Protein AF-A0A969DN72-F1 (afdb_monomer)

Secondary structure (DSSP, 8-state):
-EEE-TTSSS-----SS-TTGGGS---EE---SSTT--EEE---BS---TB-TTS---B----------PPPGGG-TTSTTTT--S-EEE-SSEEEEEEESSTTHHHHSGGGHHHHGGGS--HHHHHHHHHHHHHHHHHHHH---HHHHHHHHHHHEEEEEEESSSSS-EEEEEEEGGGSPP-

Sequence (183 aa):
MIIISDTSPISNLLVIGQLPLLRKLYDKVVIPEVEGALLSLGDPHAAQGDSELAGTAIETSLTGKIQVTLHKPDELPATILEDLYYPLLETDDEYVVHGFSYANYLEELGETAQQDIYSQSSIDLAMRDAFRKMRHFLMTTQGLSEDEAISLMSVAVDFGVTQIVDGNWGVHGVIKKDVLPSA

Nearest PDB structures (foldseek):
  3b9t-assembly2_D  TM=9.960E-01  e=3.132E-20  Methylobacillus flagellatus KT
  2ii1-assembly2_B  TM=8.367E-01  e=2.303E-05  Halalkalibacterium halodurans
  5ubu-assembly1_A  TM=7.945E-01  e=4.315E-05  Yersinia enterocolitica subsp. palearctica Y11
  2f4l-assembly2_C  TM=8.278E-01  e=9.764E-05  Thermotoga maritima MSB8
  3tkk-assembly2_D  TM=7.846E-01  e=6.035E-04  Caldanaerobacter subterraneus subsp. tengcongensis

pLDDT: mean 79.78, std 21.47, range [23.86, 98.75]

Radius of gyration: 16.36 Å; Cα contacts (8 Å, |Δi|>4): 309; chains: 1; bounding box: 41×35×44 Å

Solvent-accessible surface area (backbone atoms only — not comparable to full-atom values): 10917 Å² total; per-residue (Å²): 109,40,57,41,45,85,41,43,75,51,41,89,88,90,80,83,93,55,81,83,63,63,80,79,65,74,70,76,56,76,86,60,94,50,89,88,39,44,80,48,82,57,86,41,61,79,48,66,58,78,23,32,85,85,65,59,61,44,76,44,95,76,86,85,89,84,84,89,82,88,82,53,82,92,68,22,71,97,31,93,54,39,90,65,85,59,35,46,43,49,58,98,55,35,41,36,36,65,8,20,32,43,75,51,42,62,71,77,54,37,99,53,17,90,62,50,34,66,78,61,52,29,68,70,42,2,46,54,35,20,50,54,50,48,41,46,49,34,30,70,53,66,70,36,52,70,70,55,27,53,55,45,45,75,77,60,39,53,74,47,52,49,33,71,64,55,28,32,13,28,17,33,35,40,34,52,56,87,80,47,84,84,128

Structure (mmCIF, N/CA/C/O backbone):
data_AF-A0A969DN72-F1
#
_entry.id   AF-A0A969DN72-F1
#
loop_
_atom_site.group_PDB
_atom_site.id
_atom_site.type_symbol
_atom_site.label_atom_id
_atom_site.label_alt_id
_atom_site.label_comp_id
_atom_site.label_asym_id
_atom_site.label_entity_id
_atom_site.label_seq_id
_atom_site.pdbx_PDB_ins_code
_atom_site.Cartn_x
_atom_site.Cartn_y
_atom_site.Cartn_z
_atom_site.occupancy
_atom_site.B_iso_or_equiv
_atom_site.auth_seq_id
_atom_site.auth_comp_id
_atom_site.auth_asym_id
_atom_site.auth_atom_id
_atom_site.pdbx_PDB_model_num
ATOM 1 N N . MET A 1 1 ? 0.723 12.548 -11.212 1.00 23.86 1 MET A N 1
ATOM 2 C CA . MET A 1 1 ? 0.318 11.423 -12.077 1.00 23.86 1 MET A CA 1
ATOM 3 C C . MET A 1 1 ? 0.429 10.200 -11.211 1.00 23.86 1 MET A C 1
ATOM 5 O O . MET A 1 1 ? 1.536 9.846 -10.837 1.00 23.86 1 MET A O 1
ATOM 9 N N . ILE A 1 2 ? -0.703 9.648 -10.808 1.00 29.50 2 ILE A N 1
ATOM 10 C CA . ILE A 1 2 ? -0.739 8.453 -9.977 1.00 29.50 2 ILE A CA 1
ATOM 11 C C . ILE A 1 2 ? -0.869 7.286 -10.941 1.00 29.50 2 ILE A C 1
ATOM 13 O O . ILE A 1 2 ? -1.926 7.119 -11.543 1.00 29.50 2 ILE A O 1
ATOM 17 N N . ILE A 1 3 ? 0.231 6.570 -11.165 1.00 27.95 3 ILE A N 1
ATOM 18 C CA . ILE A 1 3 ? 0.244 5.333 -11.943 1.00 27.95 3 ILE A CA 1
ATOM 19 C C . ILE A 1 3 ? -0.004 4.209 -10.953 1.00 27.95 3 ILE A C 1
ATOM 21 O O . ILE A 1 3 ? 0.741 4.062 -9.991 1.00 27.95 3 ILE A O 1
ATOM 25 N N . ILE A 1 4 ? -1.061 3.445 -11.191 1.00 38.59 4 ILE A N 1
ATOM 26 C CA . ILE A 1 4 ? -1.286 2.19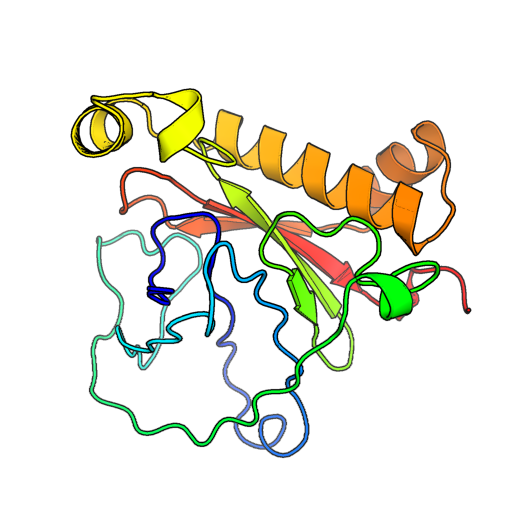7 -10.484 1.00 38.59 4 ILE A CA 1
ATOM 27 C C . ILE A 1 4 ? -0.447 1.109 -11.175 1.00 38.59 4 ILE A C 1
ATOM 29 O O . ILE A 1 4 ? -0.880 0.580 -12.195 1.00 38.59 4 ILE A O 1
ATOM 33 N N . SER A 1 5 ? 0.767 0.875 -10.670 1.00 37.28 5 SER A N 1
ATOM 34 C CA . SER A 1 5 ? 1.688 -0.219 -11.020 1.00 37.28 5 SER A CA 1
ATOM 35 C C . SER A 1 5 ? 2.375 -0.677 -9.729 1.00 37.28 5 SER A C 1
ATOM 37 O O . SER A 1 5 ? 2.698 0.137 -8.865 1.00 37.28 5 SER A O 1
ATOM 39 N N . ASP A 1 6 ? 2.527 -1.988 -9.611 1.00 44.00 6 ASP A N 1
ATOM 40 C CA . ASP A 1 6 ? 3.376 -2.794 -8.712 1.00 44.00 6 ASP A CA 1
ATOM 41 C C . ASP A 1 6 ? 4.674 -2.174 -8.097 1.00 44.00 6 ASP A C 1
ATOM 43 O O . ASP A 1 6 ? 5.150 -2.647 -7.058 1.00 44.00 6 ASP A O 1
ATOM 47 N N . THR A 1 7 ? 5.205 -1.063 -8.623 1.00 45.00 7 THR A N 1
ATOM 48 C CA . THR A 1 7 ? 6.590 -0.597 -8.40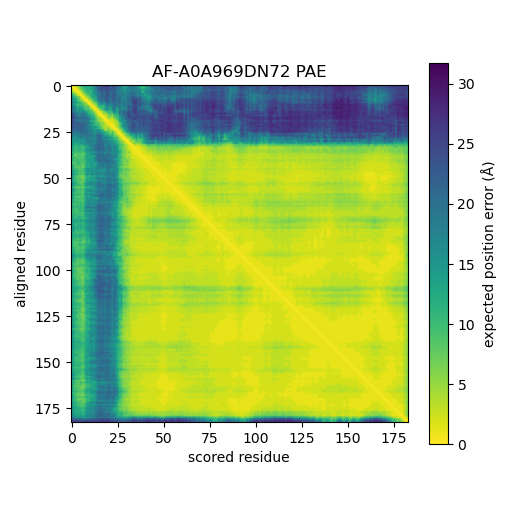8 1.00 45.00 7 THR A CA 1
ATOM 49 C C . THR A 1 7 ? 6.851 0.522 -7.370 1.00 45.00 7 THR A C 1
ATOM 51 O O . THR A 1 7 ? 8.017 0.899 -7.203 1.00 45.00 7 THR A O 1
ATOM 54 N N . SER A 1 8 ? 5.876 1.125 -6.657 1.00 32.44 8 SER A N 1
ATOM 55 C CA . SER A 1 8 ? 6.195 2.153 -5.624 1.00 32.44 8 SER A CA 1
ATOM 56 C C . SER A 1 8 ? 5.050 2.647 -4.725 1.00 32.44 8 SER A C 1
ATOM 58 O O . SER A 1 8 ? 3.882 2.440 -5.047 1.00 32.44 8 SER A O 1
ATOM 60 N N . PRO A 1 9 ? 5.347 3.336 -3.595 1.00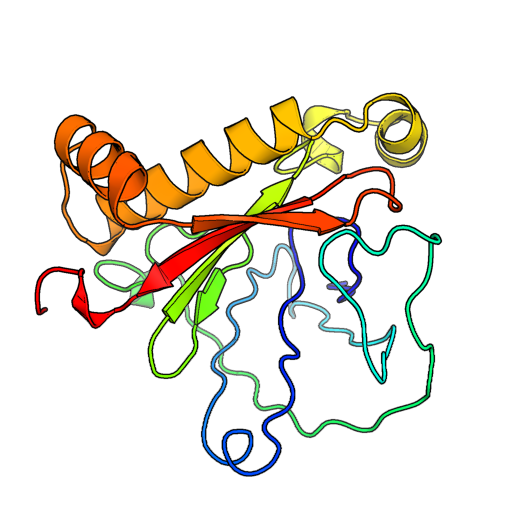 36.59 9 PRO A N 1
ATOM 61 C CA . PRO A 1 9 ? 4.325 3.827 -2.686 1.00 36.59 9 PRO A CA 1
ATOM 62 C C . PRO A 1 9 ? 3.466 4.834 -3.434 1.00 36.59 9 PRO A C 1
ATOM 64 O O . PRO A 1 9 ? 3.953 5.770 -4.056 1.00 36.59 9 PRO A O 1
ATOM 67 N N . ILE A 1 10 ? 2.170 4.577 -3.361 1.00 37.41 10 ILE A N 1
ATOM 68 C CA . ILE A 1 10 ? 1.152 4.823 -4.380 1.00 37.41 10 ILE A CA 1
ATOM 69 C C . ILE A 1 10 ? 1.126 3.701 -5.424 1.00 37.41 10 ILE A C 1
ATOM 71 O O . ILE A 1 10 ? 1.349 3.945 -6.602 1.00 37.41 10 ILE A O 1
ATOM 75 N N . SER A 1 11 ? 0.774 2.475 -5.005 1.00 32.34 11 SER A N 1
ATOM 76 C CA . SER A 1 11 ? -0.426 1.743 -5.454 1.00 32.34 11 SER A CA 1
ATOM 77 C C . SER A 1 11 ? -0.376 0.214 -5.226 1.00 32.34 11 SER A C 1
ATOM 79 O O . SER A 1 11 ? 0.688 -0.373 -5.102 1.00 32.34 11 SER A O 1
ATOM 81 N N . ASN A 1 12 ? -1.581 -0.384 -5.233 1.00 35.06 12 ASN A N 1
ATOM 82 C CA . ASN A 1 12 ? -1.970 -1.762 -5.608 1.00 35.06 12 ASN A CA 1
ATOM 83 C C . ASN A 1 12 ? -2.256 -2.891 -4.581 1.00 35.06 12 ASN A C 1
ATOM 85 O O . ASN A 1 12 ? -1.365 -3.431 -3.950 1.00 35.06 12 ASN A O 1
ATOM 89 N N . LEU A 1 13 ? -3.532 -3.333 -4.607 1.00 29.16 13 LEU A N 1
ATOM 90 C CA . LEU A 1 13 ? -4.141 -4.643 -4.264 1.00 29.16 13 LEU A CA 1
ATOM 91 C C . LEU A 1 13 ? -5.411 -4.786 -5.162 1.00 29.16 13 LEU A C 1
ATOM 93 O O . LEU A 1 13 ? -6.018 -3.755 -5.486 1.00 29.16 13 LEU A O 1
ATOM 97 N N . LEU A 1 14 ? -5.897 -5.939 -5.664 1.00 28.33 14 LEU A N 1
ATOM 98 C CA . LEU A 1 14 ? -6.228 -7.236 -5.035 1.00 28.33 14 LEU A CA 1
ATOM 99 C C . LEU A 1 14 ? -6.685 -8.249 -6.133 1.00 28.33 14 LEU A C 1
ATOM 101 O O . LEU A 1 14 ? -7.521 -7.852 -6.948 1.00 28.33 14 LEU A O 1
ATOM 105 N N . VAL A 1 15 ? -6.296 -9.542 -6.096 1.00 34.72 15 VAL A N 1
ATOM 106 C CA . VAL A 1 15 ? -7.102 -10.682 -6.630 1.00 34.72 15 VAL A CA 1
ATOM 107 C C . VAL A 1 15 ? -6.879 -11.975 -5.820 1.00 34.72 15 VAL A C 1
ATOM 109 O O . VAL A 1 15 ? -5.817 -12.579 -5.893 1.00 34.72 15 VAL A O 1
ATOM 112 N N . ILE A 1 16 ? -7.946 -12.489 -5.186 1.00 29.27 16 ILE A N 1
ATOM 113 C CA . ILE A 1 16 ? -8.128 -13.924 -4.879 1.00 29.27 16 ILE A CA 1
ATOM 114 C C . ILE A 1 16 ? -9.551 -14.352 -5.303 1.00 29.27 16 ILE A C 1
ATOM 116 O O . ILE A 1 16 ? -10.477 -14.448 -4.506 1.00 29.27 16 ILE A O 1
ATOM 120 N N . GLY A 1 17 ? -9.769 -14.562 -6.603 1.00 35.62 17 GLY A N 1
ATOM 121 C CA . GLY A 1 17 ? -10.744 -15.538 -7.123 1.00 35.62 17 GLY A CA 1
ATOM 122 C C . GLY A 1 17 ? -12.236 -15.507 -6.719 1.00 35.62 17 GLY A C 1
ATOM 123 O O . GLY A 1 17 ? -12.865 -16.560 -6.815 1.00 35.62 17 GLY A O 1
ATOM 124 N N . GLN A 1 18 ? -12.859 -14.384 -6.325 1.00 34.22 18 GLN A N 1
ATOM 125 C CA . GLN A 1 18 ? -14.298 -14.355 -5.965 1.00 34.22 18 GLN A CA 1
ATOM 126 C C . GLN A 1 18 ? -15.116 -13.236 -6.648 1.00 34.22 18 GLN A C 1
ATOM 128 O O . GLN A 1 18 ? -15.428 -12.199 -6.066 1.00 34.22 18 GLN A O 1
ATOM 133 N N . LEU A 1 19 ? -15.556 -13.476 -7.891 1.00 37.97 19 LEU A N 1
ATOM 134 C CA . LEU A 1 19 ? -16.371 -12.531 -8.678 1.00 37.97 19 LEU A CA 1
ATOM 135 C C . LEU A 1 19 ? -17.764 -12.139 -8.107 1.00 37.97 19 LEU A C 1
ATOM 137 O O . LEU A 1 19 ? -18.259 -11.081 -8.498 1.00 37.97 19 LEU A O 1
ATOM 141 N N . PRO A 1 20 ? -18.434 -12.895 -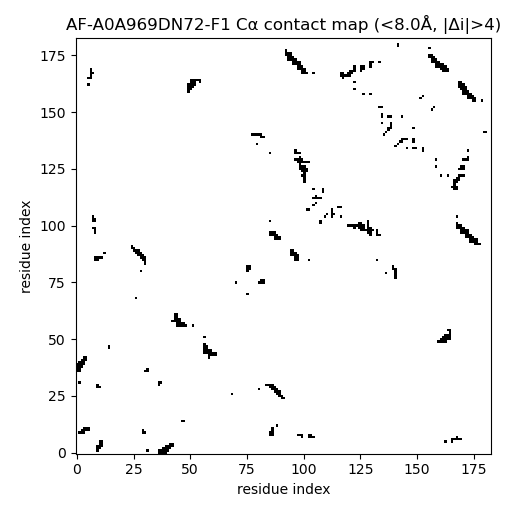7.214 1.00 32.34 20 PRO A N 1
ATOM 142 C CA . PRO A 1 20 ? -19.686 -12.426 -6.600 1.00 32.34 20 PRO A CA 1
ATOM 143 C C . PRO A 1 20 ? -19.507 -11.380 -5.483 1.00 32.34 20 PRO A C 1
ATOM 145 O O . PRO A 1 20 ? -20.443 -10.624 -5.224 1.00 32.34 20 PRO A O 1
ATOM 148 N N . LEU A 1 21 ? -18.324 -11.301 -4.857 1.00 35.16 21 LEU A N 1
ATOM 149 C CA . LEU A 1 21 ? -18.018 -10.380 -3.747 1.00 35.16 21 LEU A CA 1
ATOM 150 C C . LEU A 1 21 ? -17.642 -8.967 -4.242 1.00 35.16 21 LEU A C 1
ATOM 152 O O . LEU A 1 21 ? -17.899 -7.965 -3.583 1.00 35.16 21 LEU A O 1
ATOM 156 N N . LEU A 1 22 ? -17.140 -8.875 -5.477 1.00 37.22 22 LEU A N 1
ATOM 157 C CA . LEU A 1 22 ? -16.644 -7.643 -6.103 1.00 37.22 22 LEU A CA 1
ATOM 158 C C . LEU A 1 22 ? -17.727 -6.594 -6.430 1.00 37.22 22 LEU A C 1
ATOM 160 O O . LEU A 1 22 ? -17.428 -5.495 -6.888 1.00 37.22 22 LEU A O 1
ATOM 164 N N . ARG A 1 23 ? -19.009 -6.933 -6.255 1.00 32.28 23 ARG A N 1
ATOM 165 C CA . ARG A 1 23 ? -20.141 -6.046 -6.577 1.00 32.28 23 ARG A CA 1
ATOM 166 C C . ARG A 1 23 ? -20.556 -5.117 -5.434 1.00 32.28 23 ARG A C 1
ATOM 168 O O . ARG A 1 23 ? -21.527 -4.382 -5.612 1.00 32.28 23 ARG A O 1
ATOM 175 N N . LYS A 1 24 ? -19.861 -5.140 -4.292 1.00 31.75 24 LYS A N 1
ATOM 176 C CA . LYS A 1 24 ? -20.259 -4.374 -3.101 1.00 31.75 24 LYS A CA 1
ATOM 177 C C . LYS A 1 24 ? -19.165 -3.563 -2.405 1.00 31.75 24 LYS A C 1
ATOM 179 O O . LYS A 1 24 ? -19.498 -2.846 -1.473 1.00 31.75 24 LYS A O 1
ATOM 184 N N . LEU A 1 25 ? -17.919 -3.631 -2.854 1.00 36.47 25 LEU A N 1
ATOM 185 C CA . LEU A 1 25 ? -16.769 -3.160 -2.085 1.00 36.47 25 LEU A CA 1
ATOM 186 C C . LEU A 1 25 ? -15.777 -2.462 -2.988 1.00 36.47 25 LEU A C 1
ATOM 188 O O . LEU A 1 25 ? -15.489 -3.032 -4.029 1.00 36.47 25 LEU A O 1
ATOM 192 N N . TYR A 1 26 ? -15.311 -1.272 -2.610 1.00 39.41 26 TYR A N 1
ATOM 193 C CA . TYR A 1 26 ? -13.909 -0.823 -2.617 1.00 39.41 26 TYR A CA 1
ATOM 194 C C . TYR A 1 26 ? -13.892 0.696 -2.414 1.00 39.41 26 TYR A C 1
ATOM 196 O O . TYR A 1 26 ? -14.211 1.438 -3.342 1.00 39.41 26 TYR A O 1
ATOM 204 N N . ASP A 1 27 ? -13.437 1.143 -1.247 1.00 38.75 27 ASP A N 1
ATOM 205 C CA . ASP A 1 27 ? -12.945 2.504 -1.046 1.00 38.75 27 ASP A CA 1
ATOM 206 C C . ASP A 1 27 ? -11.410 2.412 -1.008 1.00 38.75 27 ASP A C 1
ATOM 208 O O . ASP A 1 27 ? -10.811 1.958 -0.038 1.00 38.75 27 ASP A O 1
ATOM 212 N N . LYS A 1 28 ? -10.746 2.727 -2.129 1.00 50.44 28 LYS A N 1
ATOM 213 C CA . LYS A 1 28 ? -9.275 2.790 -2.193 1.00 50.44 28 LYS A CA 1
ATOM 214 C C . LYS A 1 28 ? -8.834 4.202 -1.842 1.00 50.44 28 LYS A C 1
ATOM 216 O O . LYS A 1 28 ? -9.272 5.144 -2.504 1.00 50.44 28 LYS A O 1
ATOM 221 N N . VAL A 1 29 ? -7.928 4.349 -0.875 1.00 44.84 29 VAL A N 1
ATOM 222 C CA . VAL A 1 29 ? -7.390 5.665 -0.512 1.00 44.84 29 VAL A CA 1
ATOM 223 C C . VAL A 1 29 ? -6.034 5.893 -1.159 1.00 44.84 29 VAL A C 1
ATOM 225 O O . VAL A 1 29 ? -5.105 5.097 -1.045 1.00 44.84 29 VAL A O 1
ATOM 228 N N . VAL A 1 30 ? -5.951 7.006 -1.880 1.00 53.00 30 VAL A N 1
ATOM 229 C CA . VAL A 1 30 ? -4.772 7.475 -2.598 1.00 53.00 30 VAL A CA 1
ATOM 230 C C . VAL A 1 30 ? -4.524 8.911 -2.162 1.00 53.00 30 VAL A C 1
ATOM 232 O O . VAL A 1 30 ? -5.442 9.728 -2.219 1.00 53.00 30 VAL A O 1
ATOM 235 N N . ILE A 1 31 ? -3.293 9.225 -1.759 1.00 50.38 31 ILE A N 1
ATOM 236 C CA . ILE A 1 31 ? -2.919 10.576 -1.336 1.00 50.38 31 ILE A CA 1
ATOM 237 C C . ILE A 1 31 ? -2.408 11.345 -2.558 1.00 50.38 31 ILE A C 1
ATOM 239 O O . ILE A 1 31 ? -1.435 10.922 -3.186 1.00 50.38 31 ILE A O 1
ATOM 243 N N . PRO A 1 32 ? -3.067 12.443 -2.955 1.00 55.97 32 PRO A N 1
ATOM 244 C CA . PRO A 1 32 ? -2.596 13.261 -4.057 1.00 55.97 32 PRO A CA 1
ATOM 245 C C . PRO A 1 32 ? -1.484 14.211 -3.596 1.00 55.97 32 PRO A C 1
ATOM 247 O O . PRO A 1 32 ? -1.736 15.147 -2.849 1.00 55.97 32 PRO A O 1
ATOM 250 N N . GLU A 1 33 ? -0.275 14.035 -4.127 1.00 62.41 33 GLU A N 1
ATOM 251 C CA . GLU A 1 33 ? 0.853 14.965 -3.906 1.00 62.41 33 GLU A CA 1
ATOM 252 C C . GLU A 1 33 ? 0.758 16.248 -4.759 1.00 62.41 33 GLU A C 1
ATOM 254 O O . GLU A 1 33 ? 1.523 17.196 -4.592 1.00 62.41 33 GLU A O 1
ATOM 259 N N . VAL A 1 34 ? -0.165 16.285 -5.729 1.00 61.09 34 VAL A N 1
ATOM 260 C CA . VAL A 1 34 ? -0.321 17.388 -6.690 1.00 61.09 34 VAL A CA 1
ATOM 261 C C . VAL A 1 34 ? -1.786 17.745 -6.921 1.00 61.09 34 VAL A C 1
ATOM 263 O O . VAL A 1 34 ? -2.685 16.910 -6.782 1.00 61.09 34 VAL A O 1
ATOM 266 N N . GLU A 1 35 ? -2.028 18.991 -7.336 1.00 71.31 35 GLU A N 1
ATOM 267 C CA . GLU A 1 35 ? -3.364 19.485 -7.672 1.00 71.31 35 GLU A CA 1
ATOM 268 C C . GLU A 1 35 ? -4.058 18.589 -8.713 1.00 71.31 35 GLU A C 1
ATOM 270 O O . GLU A 1 35 ? -3.472 18.169 -9.713 1.00 71.31 35 GLU A O 1
ATOM 275 N N . GLY A 1 36 ? -5.329 18.273 -8.452 1.00 70.38 36 GLY A N 1
ATOM 276 C CA . GLY A 1 36 ? -6.148 17.429 -9.320 1.00 70.38 36 GLY A CA 1
ATOM 277 C C . GLY A 1 36 ? -5.833 15.932 -9.256 1.00 70.38 36 GLY A C 1
ATOM 278 O O . GLY A 1 36 ? -6.472 15.178 -9.989 1.00 70.38 36 GLY A O 1
ATOM 279 N N . ALA A 1 37 ? -4.890 15.499 -8.403 1.00 69.12 37 ALA A N 1
ATOM 280 C CA . ALA A 1 37 ? -4.411 14.120 -8.208 1.00 69.12 37 ALA A CA 1
ATOM 281 C C . ALA A 1 37 ? -3.743 13.471 -9.441 1.00 69.12 37 ALA A C 1
ATOM 283 O O . ALA A 1 37 ? -2.713 12.806 -9.327 1.00 69.12 37 ALA A O 1
ATOM 284 N N . LEU A 1 38 ? -4.282 13.697 -10.642 1.00 73.19 38 LEU A N 1
ATOM 285 C CA . LEU A 1 38 ? -3.844 13.112 -11.908 1.00 73.19 38 LEU A CA 1
ATOM 286 C C . LEU A 1 38 ? -3.882 11.573 -11.863 1.00 73.19 38 LEU A C 1
ATOM 288 O O . LEU A 1 38 ? -2.895 10.913 -12.200 1.00 73.19 38 LEU A O 1
ATOM 292 N N . LEU A 1 39 ? -5.015 11.015 -11.415 1.00 72.94 39 LEU A N 1
ATOM 293 C CA . LEU A 1 39 ? -5.258 9.571 -11.328 1.00 72.94 39 LEU A CA 1
ATOM 294 C C . LEU A 1 39 ? -5.175 8.905 -12.708 1.00 72.94 39 LEU A C 1
ATOM 296 O O . LEU A 1 39 ? -5.833 9.336 -13.653 1.00 72.94 39 LEU A O 1
ATOM 300 N N . SER A 1 40 ? -4.386 7.838 -12.807 1.00 71.31 40 SER A N 1
ATOM 301 C CA . SER A 1 40 ? -4.262 6.966 -13.978 1.00 71.31 40 SER A CA 1
ATOM 302 C C . SER A 1 40 ? -4.305 5.500 -13.537 1.00 71.31 40 SER A C 1
ATOM 304 O O . SER A 1 40 ? -3.867 5.160 -12.441 1.00 71.31 40 SER A O 1
ATOM 306 N N . LEU A 1 41 ? -4.852 4.620 -14.378 1.00 72.81 41 LEU A N 1
ATOM 307 C CA . LEU A 1 41 ? -4.918 3.179 -14.120 1.00 72.81 41 LEU A CA 1
ATOM 308 C C . LEU A 1 41 ? -4.456 2.421 -15.369 1.00 72.81 41 LEU A C 1
ATOM 310 O O . LEU A 1 41 ? -4.818 2.803 -16.483 1.00 72.81 41 LEU A O 1
ATOM 314 N N . GLY A 1 42 ? -3.674 1.363 -15.176 1.00 77.00 42 GLY A N 1
ATOM 315 C CA . GLY A 1 42 ? -3.075 0.549 -16.231 1.00 77.00 42 GLY A CA 1
ATOM 316 C C . GLY A 1 42 ? -2.644 -0.808 -15.684 1.00 77.00 42 GLY A C 1
ATOM 317 O O . GLY A 1 42 ? -3.161 -1.220 -14.651 1.00 77.00 42 GLY A O 1
ATOM 318 N N . ASP A 1 43 ? -1.756 -1.482 -16.413 1.00 81.44 43 ASP A N 1
ATOM 319 C CA . ASP A 1 43 ? -1.171 -2.779 -16.036 1.00 81.44 43 ASP A CA 1
ATOM 320 C C . ASP A 1 43 ? -2.177 -3.853 -15.544 1.00 81.44 43 ASP A C 1
ATOM 322 O O . ASP A 1 43 ? -2.158 -4.304 -14.400 1.00 81.44 43 ASP A O 1
ATOM 326 N N . PRO A 1 44 ? -3.186 -4.186 -16.369 1.00 78.56 44 PRO A N 1
ATOM 327 C CA . PRO A 1 44 ? -4.221 -5.134 -15.983 1.00 78.56 44 PRO A CA 1
ATOM 328 C C . PRO A 1 44 ? -3.762 -6.603 -16.044 1.00 78.56 44 PRO A C 1
ATOM 330 O O . PRO A 1 44 ? -3.326 -7.099 -17.085 1.00 78.56 44 PRO A O 1
ATOM 333 N N . HIS A 1 45 ? -4.011 -7.342 -14.960 1.00 77.56 45 HIS A N 1
ATOM 334 C CA . HIS A 1 45 ? -3.666 -8.764 -14.835 1.00 77.56 45 HIS A CA 1
ATOM 335 C C . HIS A 1 45 ? -4.903 -9.653 -14.665 1.00 77.56 45 HIS A C 1
ATOM 337 O O . HIS A 1 45 ? -5.828 -9.331 -13.917 1.00 77.56 45 HIS A O 1
ATOM 343 N N . ALA A 1 46 ? -4.927 -10.813 -15.327 1.00 78.69 46 ALA A N 1
ATOM 344 C CA . ALA A 1 46 ? -5.968 -11.826 -15.118 1.00 78.69 46 ALA A CA 1
ATOM 345 C C . ALA A 1 46 ? -5.755 -12.612 -13.817 1.00 78.69 46 ALA A C 1
ATOM 347 O O . ALA A 1 46 ? -6.718 -13.042 -13.181 1.00 78.69 46 ALA A O 1
ATOM 348 N N . ALA A 1 47 ? -4.488 -12.843 -13.467 1.00 77.94 47 ALA A N 1
ATOM 349 C CA . ALA A 1 47 ? -4.052 -13.498 -12.245 1.00 77.94 47 ALA A CA 1
ATOM 350 C C . ALA A 1 47 ? -2.570 -13.195 -11.993 1.00 77.94 47 ALA A C 1
ATOM 352 O O . ALA A 1 47 ? -1.786 -13.108 -12.939 1.00 77.94 47 ALA A O 1
ATOM 353 N N . GLN A 1 48 ? -2.212 -13.125 -10.715 1.00 85.25 48 GLN A N 1
ATOM 354 C CA . GLN A 1 48 ? -0.857 -12.975 -10.198 1.00 85.25 48 GLN A CA 1
ATOM 355 C C . GLN A 1 48 ? -0.782 -13.710 -8.859 1.00 85.25 48 GLN A C 1
ATOM 357 O O . GLN A 1 48 ? -1.778 -13.787 -8.139 1.00 85.25 48 GLN A O 1
ATOM 362 N N . GLY A 1 49 ? 0.372 -14.297 -8.555 1.00 79.50 49 GLY A N 1
ATOM 363 C CA . GLY A 1 49 ? 0.666 -14.804 -7.218 1.00 79.50 49 GLY A CA 1
ATOM 364 C C . GLY A 1 49 ? 1.520 -13.806 -6.448 1.00 79.50 49 GLY A C 1
ATOM 365 O O . GLY A 1 49 ? 2.256 -13.028 -7.058 1.00 79.50 49 GLY A O 1
ATOM 366 N N . ASP A 1 50 ? 1.464 -13.888 -5.124 1.00 89.62 50 ASP A N 1
ATOM 367 C CA . ASP A 1 50 ? 2.381 -13.175 -4.237 1.00 89.62 50 ASP A CA 1
ATOM 368 C C . ASP A 1 50 ? 3.833 -13.435 -4.664 1.00 89.62 50 ASP A C 1
ATOM 370 O O . ASP A 1 50 ? 4.246 -14.590 -4.791 1.00 89.62 50 ASP A O 1
ATOM 374 N N . SER A 1 51 ? 4.574 -12.344 -4.885 1.00 88.94 51 SER A N 1
ATOM 375 C CA . SER A 1 51 ? 5.946 -12.222 -5.404 1.00 88.94 51 SER A CA 1
ATOM 376 C C . SER A 1 51 ? 6.114 -11.906 -6.889 1.00 88.94 51 SER A C 1
ATOM 378 O O . SER A 1 51 ? 7.195 -11.436 -7.239 1.00 88.94 51 SER A O 1
ATOM 380 N N . GLU A 1 52 ? 5.151 -12.222 -7.758 1.00 90.56 52 GLU A N 1
ATOM 381 C CA . GLU A 1 52 ? 5.307 -12.058 -9.217 1.00 90.56 52 GLU A CA 1
ATOM 382 C C . GLU A 1 52 ? 6.610 -12.670 -9.774 1.00 90.56 52 GLU A C 1
ATOM 384 O O . GLU A 1 52 ? 7.329 -12.100 -10.588 1.00 90.56 52 GLU A O 1
ATOM 389 N N . LEU A 1 53 ? 6.963 -13.863 -9.288 1.00 85.44 53 LEU A N 1
ATOM 390 C CA . LEU A 1 53 ? 8.326 -14.407 -9.365 1.00 85.44 53 LEU A CA 1
ATOM 391 C C . LEU A 1 53 ? 8.984 -14.382 -10.759 1.00 85.44 53 LEU A C 1
ATOM 393 O O . LEU A 1 53 ? 10.204 -14.272 -10.864 1.00 85.44 53 LEU A O 1
ATOM 397 N N . ALA A 1 54 ? 8.195 -14.561 -11.819 1.00 91.69 54 ALA A N 1
ATOM 398 C CA . ALA A 1 54 ? 8.689 -14.648 -13.191 1.00 91.69 54 ALA A CA 1
ATOM 399 C C . ALA A 1 54 ? 8.924 -13.280 -13.861 1.00 91.69 54 ALA A C 1
ATOM 401 O O . ALA A 1 54 ? 9.392 -13.255 -14.999 1.00 91.69 54 ALA A O 1
ATOM 402 N N . GLY A 1 55 ? 8.619 -12.173 -13.176 1.00 87.38 55 GLY A N 1
ATOM 403 C CA . GLY A 1 55 ? 8.770 -10.809 -13.689 1.00 87.38 55 GLY A CA 1
ATOM 404 C C . GLY A 1 55 ? 7.513 -10.198 -14.295 1.00 87.38 55 GLY A C 1
ATOM 405 O O . GLY A 1 55 ? 7.536 -9.012 -14.582 1.00 87.38 55 GLY A O 1
ATOM 406 N N . THR A 1 56 ? 6.469 -10.993 -14.535 1.00 84.75 56 THR A N 1
ATOM 407 C CA . THR A 1 56 ? 5.173 -10.524 -15.043 1.00 84.75 56 THR A CA 1
ATOM 408 C C . THR A 1 56 ? 4.043 -11.398 -14.509 1.00 84.75 56 THR A C 1
ATOM 410 O O . THR A 1 56 ? 4.253 -12.571 -14.154 1.00 84.75 56 THR A O 1
ATOM 413 N N . ALA A 1 57 ? 2.822 -10.888 -14.600 1.00 84.00 57 ALA A N 1
ATOM 414 C CA . ALA A 1 57 ? 1.595 -11.615 -14.339 1.00 84.00 57 ALA A CA 1
ATOM 415 C C . ALA A 1 57 ? 1.067 -12.357 -15.583 1.00 84.00 57 ALA A C 1
ATOM 417 O O . ALA A 1 57 ? 1.742 -12.530 -16.604 1.00 84.00 57 ALA A O 1
ATOM 418 N N . ILE A 1 58 ? -0.199 -12.793 -15.521 1.00 85.25 58 ILE A N 1
ATOM 419 C CA . ILE A 1 58 ? -0.989 -13.056 -16.732 1.00 85.25 58 ILE A CA 1
ATOM 420 C C . ILE A 1 58 ? -1.528 -11.720 -17.263 1.00 85.25 58 ILE A C 1
ATOM 422 O O . ILE A 1 58 ? -2.647 -11.314 -16.938 1.00 85.25 58 ILE A O 1
ATOM 426 N N . GLU A 1 59 ? -0.728 -11.066 -18.100 1.00 88.38 59 GLU A N 1
ATOM 427 C CA . GLU A 1 59 ? -1.024 -9.764 -18.709 1.00 88.38 59 GLU A CA 1
ATOM 428 C C . GLU A 1 59 ? -2.248 -9.798 -19.639 1.00 88.38 59 GLU A C 1
ATOM 430 O O . GLU A 1 59 ? -2.306 -10.596 -20.582 1.00 88.38 59 GLU A O 1
ATOM 435 N N . THR A 1 60 ? -3.239 -8.923 -19.426 1.00 83.19 60 THR A N 1
ATOM 436 C CA . THR A 1 60 ? -4.417 -8.837 -20.312 1.00 83.19 60 THR A CA 1
ATOM 437 C C . THR A 1 60 ? -5.163 -7.517 -20.203 1.00 83.19 60 THR A C 1
ATOM 439 O O . THR A 1 60 ? -5.382 -7.016 -19.118 1.00 83.19 60 THR A O 1
ATOM 442 N N . SER A 1 61 ? -5.729 -7.000 -21.296 1.00 89.56 61 SER A N 1
ATOM 443 C CA . SER A 1 61 ? -6.612 -5.826 -21.218 1.00 89.56 61 SER A CA 1
ATOM 444 C C . SER A 1 61 ? -7.858 -6.074 -20.357 1.00 89.56 61 SER A C 1
ATOM 446 O O . SER A 1 61 ? -8.532 -7.095 -20.505 1.00 89.56 61 SER A O 1
ATOM 448 N N . LEU A 1 62 ? -8.212 -5.092 -19.522 1.00 81.56 62 LEU A N 1
ATOM 449 C CA . LEU A 1 62 ? -9.428 -5.078 -18.707 1.00 81.56 62 LEU A CA 1
ATOM 450 C C . LEU A 1 62 ? -10.123 -3.712 -18.781 1.00 81.56 62 LEU A C 1
ATOM 452 O O . LEU A 1 62 ? -9.531 -2.698 -19.143 1.00 81.56 62 LEU A O 1
ATOM 456 N N . THR A 1 63 ? -11.406 -3.678 -18.429 1.00 87.38 63 THR A N 1
ATOM 457 C CA . THR A 1 63 ? -12.167 -2.436 -18.248 1.00 87.38 63 THR A CA 1
ATOM 458 C C . THR A 1 63 ? -12.847 -2.478 -16.889 1.00 87.38 63 THR A C 1
ATOM 460 O O . THR A 1 63 ? -13.719 -3.312 -16.652 1.00 87.38 63 THR A O 1
ATOM 463 N N . GLY A 1 64 ? -12.434 -1.579 -15.998 1.00 81.06 64 GLY A N 1
ATOM 464 C CA . GLY A 1 64 ? -13.008 -1.419 -14.665 1.00 81.06 64 GLY A CA 1
ATOM 465 C C . GLY A 1 64 ? -13.946 -0.218 -14.590 1.00 81.06 64 GLY A C 1
ATOM 466 O O . GLY A 1 64 ? -13.756 0.782 -15.281 1.00 81.06 64 GLY A O 1
ATOM 467 N N . LYS A 1 65 ? -14.953 -0.301 -13.718 1.00 84.62 65 LYS A N 1
ATOM 468 C CA . LYS A 1 65 ? -15.749 0.855 -13.297 1.00 84.62 65 LYS A CA 1
ATOM 469 C C . LYS A 1 65 ? -15.304 1.245 -11.894 1.00 84.62 65 LYS A C 1
ATOM 471 O O . LYS A 1 65 ? -15.384 0.416 -10.995 1.00 84.62 65 LYS A O 1
ATOM 476 N N . ILE A 1 66 ? -14.876 2.491 -11.724 1.00 80.75 66 ILE A N 1
ATOM 477 C CA . ILE A 1 66 ? -14.381 3.016 -10.449 1.00 80.75 66 ILE A CA 1
ATOM 478 C C . ILE A 1 66 ? -15.229 4.197 -9.982 1.00 80.75 66 ILE A C 1
ATOM 480 O O . ILE A 1 66 ? -15.785 4.937 -10.798 1.00 80.75 66 ILE A O 1
ATOM 484 N N . GLN A 1 67 ? -15.308 4.365 -8.667 1.00 83.06 67 GLN A N 1
ATOM 485 C CA . GLN A 1 67 ? -15.776 5.582 -8.021 1.00 83.06 67 GLN A CA 1
ATOM 486 C C . GLN A 1 67 ? -14.576 6.246 -7.349 1.00 83.06 67 GLN A C 1
ATOM 488 O O . GLN A 1 67 ? -13.707 5.563 -6.818 1.00 83.06 67 GLN A O 1
ATOM 493 N N . VAL A 1 68 ? -14.523 7.574 -7.410 1.00 81.56 68 VAL A N 1
ATOM 494 C CA . VAL A 1 68 ? -13.475 8.364 -6.766 1.00 81.56 68 VAL A CA 1
ATOM 495 C C . VAL A 1 68 ? -14.149 9.286 -5.766 1.00 81.56 68 VAL A C 1
ATOM 497 O O . VAL A 1 68 ? -15.027 10.068 -6.139 1.00 81.56 68 VAL A O 1
ATOM 500 N N . THR A 1 69 ? -13.721 9.184 -4.514 1.00 83.81 69 THR A N 1
ATOM 501 C CA . THR A 1 69 ? -14.168 10.024 -3.404 1.00 83.81 69 THR A CA 1
ATOM 502 C C . THR A 1 69 ? -12.969 10.817 -2.901 1.00 83.81 69 THR A C 1
ATOM 504 O O . THR A 1 69 ? -11.882 10.268 -2.737 1.00 83.81 69 THR A O 1
ATOM 507 N N . LEU A 1 70 ? -13.148 12.122 -2.702 1.00 82.81 70 LEU A N 1
ATOM 508 C CA . LEU A 1 70 ? -12.131 12.983 -2.106 1.00 82.81 70 LEU A CA 1
ATOM 509 C C . LEU A 1 70 ? -12.401 13.094 -0.605 1.00 82.81 70 LEU A C 1
ATOM 511 O O . LEU A 1 70 ? -13.481 13.545 -0.233 1.00 82.81 70 LEU A O 1
ATOM 515 N N . HIS A 1 71 ? -11.408 12.748 0.211 1.00 83.25 71 HIS A N 1
ATOM 516 C CA . HIS A 1 71 ? -11.381 13.021 1.648 1.00 83.25 71 HIS A CA 1
ATOM 517 C C . HIS A 1 71 ? -10.457 14.209 1.896 1.00 83.25 71 HIS A C 1
ATOM 519 O O . HIS A 1 71 ? -9.315 14.212 1.426 1.00 83.25 71 HIS A O 1
ATOM 525 N N . LYS A 1 72 ? -10.950 15.245 2.571 1.00 82.94 72 LYS A N 1
ATOM 526 C CA . LYS A 1 72 ? -10.149 16.447 2.829 1.00 82.94 72 LYS A CA 1
ATOM 527 C C . LYS A 1 72 ? -9.329 16.303 4.112 1.00 82.94 72 LYS A C 1
ATOM 529 O O . LYS A 1 72 ? -9.774 15.604 5.015 1.00 82.94 72 LYS A O 1
ATOM 534 N N . PRO A 1 73 ? -8.176 16.990 4.239 1.00 80.56 73 PRO A N 1
ATOM 535 C CA . PRO A 1 73 ? -7.326 16.893 5.428 1.00 80.56 73 PRO A CA 1
ATOM 536 C C . PRO A 1 73 ? -8.045 17.150 6.760 1.00 80.56 73 PRO A C 1
ATOM 538 O O . PRO A 1 73 ? -7.723 16.519 7.757 1.00 80.56 73 PRO A O 1
ATOM 541 N N . ASP A 1 74 ? -9.031 18.046 6.784 1.00 90.12 74 ASP A N 1
ATOM 542 C CA . ASP A 1 74 ? -9.839 18.363 7.966 1.00 90.12 74 ASP A CA 1
ATOM 543 C C . ASP A 1 74 ? -10.861 17.273 8.338 1.00 90.12 74 ASP A C 1
ATOM 545 O O . ASP A 1 74 ? -11.413 17.305 9.435 1.00 90.12 74 ASP A O 1
ATOM 549 N N . GLU A 1 75 ? -11.084 16.298 7.456 1.00 90.06 75 GLU A N 1
ATOM 550 C CA . GLU A 1 75 ? -11.988 15.157 7.644 1.00 90.06 75 GLU A CA 1
ATOM 551 C C . GLU A 1 75 ? -11.245 13.874 8.060 1.00 90.06 75 GLU A C 1
ATOM 553 O O . GLU A 1 75 ? -11.892 12.885 8.397 1.00 90.06 75 GLU A O 1
ATOM 558 N N . LEU A 1 76 ? -9.906 13.864 8.015 1.00 86.31 76 LEU A N 1
ATOM 559 C CA . LEU A 1 76 ? -9.089 12.678 8.304 1.00 86.31 76 LEU A CA 1
ATOM 560 C C . LEU A 1 76 ? -8.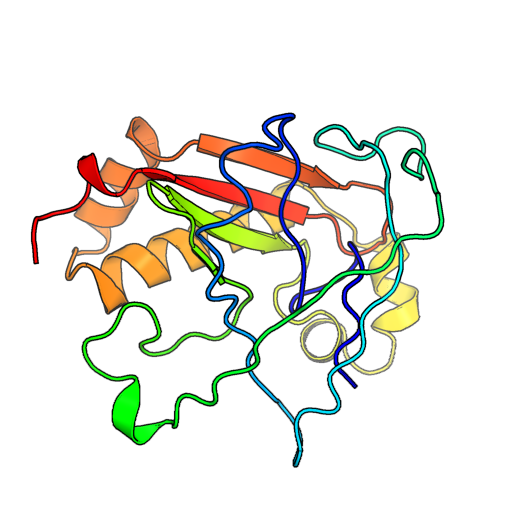888 12.365 9.798 1.00 86.31 76 LEU A C 1
ATOM 562 O O . LEU A 1 76 ? -8.810 11.175 10.113 1.00 86.31 76 LEU A O 1
ATOM 566 N N . PRO A 1 77 ? -8.778 13.345 10.721 1.00 92.75 77 PRO A N 1
ATOM 567 C CA . PRO A 1 77 ? -8.554 13.049 12.135 1.00 92.75 77 PRO A CA 1
ATOM 568 C C . PRO A 1 77 ? -9.639 12.143 12.727 1.00 92.75 77 PRO A C 1
ATOM 570 O O . PRO A 1 77 ? -10.821 12.316 12.429 1.00 92.75 77 PRO A O 1
ATOM 573 N N . ALA A 1 78 ? -9.243 11.213 13.598 1.00 91.50 78 ALA A N 1
ATOM 574 C CA . ALA A 1 78 ? -10.096 10.186 14.195 1.00 91.50 78 ALA A CA 1
ATOM 575 C C . ALA A 1 78 ? -10.778 9.253 13.173 1.00 91.50 78 ALA A C 1
ATOM 577 O O . ALA A 1 78 ? -11.865 8.725 13.425 1.00 91.50 78 ALA A O 1
ATOM 578 N N . THR A 1 79 ? -10.145 9.037 12.018 1.00 92.00 79 THR A N 1
ATOM 579 C CA . THR A 1 79 ? -10.570 8.049 11.019 1.00 92.00 79 THR A CA 1
ATOM 580 C C . THR A 1 79 ? -9.446 7.057 10.730 1.00 92.00 79 THR A C 1
ATOM 582 O O . THR A 1 79 ? -8.294 7.261 11.103 1.00 92.00 79 THR A O 1
ATOM 585 N N . ILE A 1 80 ? -9.753 6.001 9.977 1.00 91.56 80 ILE A N 1
ATOM 586 C CA . ILE A 1 80 ? -8.747 5.056 9.465 1.00 91.56 80 ILE A CA 1
ATOM 587 C C . ILE A 1 80 ? -7.732 5.692 8.495 1.00 91.56 80 ILE A C 1
ATOM 589 O O . ILE A 1 80 ? -6.764 5.042 8.108 1.00 91.56 80 ILE A O 1
ATOM 593 N N . LEU A 1 81 ? -7.953 6.950 8.097 1.00 89.50 81 LEU A N 1
ATOM 594 C CA . LEU A 1 81 ? -7.106 7.724 7.189 1.00 89.50 81 LEU A CA 1
ATOM 595 C C . LEU A 1 81 ? -6.287 8.801 7.910 1.00 89.50 81 LEU A C 1
ATOM 597 O O . LEU A 1 81 ? -5.614 9.591 7.246 1.00 89.50 81 LEU A O 1
ATOM 601 N N . GLU A 1 82 ? -6.357 8.860 9.242 1.00 91.81 82 GLU A N 1
ATOM 602 C CA . GLU A 1 82 ? -5.589 9.812 10.041 1.00 91.81 82 GLU A CA 1
ATOM 603 C C . GLU A 1 82 ? -4.085 9.652 9.785 1.00 91.81 82 GLU A C 1
ATOM 605 O O . GLU A 1 82 ? -3.544 8.544 9.833 1.00 91.81 82 GLU A O 1
ATOM 610 N N . ASP A 1 83 ? -3.432 10.772 9.462 1.00 88.88 83 ASP A N 1
ATOM 611 C CA . ASP A 1 83 ? -2.009 10.868 9.117 1.00 88.88 83 ASP A CA 1
ATOM 612 C C . ASP A 1 83 ? -1.528 9.833 8.081 1.00 88.88 83 ASP A C 1
ATOM 614 O O . ASP A 1 83 ? -0.365 9.429 8.070 1.00 88.88 83 ASP A O 1
ATOM 618 N N . LEU A 1 84 ? -2.408 9.380 7.181 1.00 84.25 84 LEU A N 1
ATOM 619 C CA . LEU A 1 84 ? -2.026 8.430 6.143 1.00 84.25 84 LEU A CA 1
ATOM 620 C C . LEU A 1 84 ? -0.976 9.061 5.209 1.00 84.25 84 LEU A C 1
ATOM 622 O O . LEU A 1 84 ? -1.180 10.157 4.693 1.00 84.25 84 LEU A O 1
ATOM 626 N N . TYR A 1 85 ? 0.121 8.339 4.954 1.00 80.81 85 TYR A N 1
ATOM 627 C CA . TYR A 1 85 ? 1.214 8.735 4.041 1.00 80.81 85 TYR A CA 1
ATOM 628 C C . TYR A 1 85 ? 1.615 7.616 3.059 1.00 80.81 85 TYR A C 1
ATOM 630 O O . TYR A 1 85 ? 2.671 7.656 2.432 1.00 80.81 85 TYR A O 1
ATOM 638 N N . TYR A 1 86 ? 0.800 6.565 2.947 1.00 81.31 86 TYR A N 1
ATOM 639 C CA . TYR A 1 86 ? 1.082 5.381 2.134 1.00 81.31 86 TYR A CA 1
ATOM 640 C C . TYR A 1 86 ? -0.208 4.755 1.584 1.00 81.31 86 TYR A C 1
ATOM 642 O O . TYR A 1 86 ? -1.296 5.082 2.058 1.00 81.31 86 TYR A O 1
ATOM 650 N N . PRO A 1 87 ? -0.126 3.828 0.609 1.00 80.06 87 PRO A N 1
ATOM 651 C CA . PRO A 1 87 ? -1.301 3.114 0.112 1.00 80.06 87 PRO A CA 1
ATOM 652 C C . PRO A 1 87 ? -1.895 2.205 1.179 1.00 80.06 87 PRO A C 1
ATOM 654 O O . PRO A 1 87 ? -1.247 1.251 1.625 1.00 80.06 87 PRO A O 1
ATOM 657 N N . LEU A 1 88 ? -3.149 2.470 1.524 1.00 83.81 88 LEU A N 1
ATOM 658 C CA . LEU A 1 88 ? -3.968 1.607 2.361 1.00 83.81 88 LEU A CA 1
ATOM 659 C C . LEU A 1 88 ? -5.055 0.969 1.498 1.00 83.81 88 LEU A C 1
ATOM 661 O O . LEU A 1 88 ? -5.747 1.655 0.741 1.00 83.81 88 LEU A O 1
ATOM 665 N N . LEU A 1 89 ? -5.200 -0.347 1.616 1.00 83.56 89 LEU A N 1
ATOM 666 C CA . LEU A 1 89 ? -6.357 -1.059 1.092 1.00 83.56 89 LEU A CA 1
ATOM 667 C C . LEU A 1 89 ? -7.289 -1.426 2.246 1.00 83.56 89 LEU A C 1
ATOM 669 O O . LEU A 1 89 ? -6.850 -1.953 3.265 1.00 83.56 89 LEU A O 1
ATOM 673 N N . GLU A 1 90 ? -8.582 -1.241 2.010 1.00 88.19 90 GLU A N 1
ATOM 674 C CA . GLU A 1 90 ? -9.663 -1.786 2.818 1.00 88.19 90 GLU A CA 1
ATOM 675 C C . GLU A 1 90 ? -10.535 -2.762 1.997 1.00 88.19 90 GLU A C 1
ATOM 677 O O . GLU A 1 90 ? -10.857 -2.513 0.829 1.00 88.19 90 GLU A O 1
ATOM 682 N N . THR A 1 91 ? -10.926 -3.881 2.613 1.00 84.00 91 THR A N 1
ATOM 683 C CA . THR A 1 91 ? -11.982 -4.796 2.136 1.00 84.00 91 THR A CA 1
ATOM 684 C C . THR A 1 91 ? -13.160 -4.800 3.116 1.00 84.00 91 THR A C 1
ATOM 686 O O . THR A 1 91 ? -13.185 -3.994 4.043 1.00 84.00 91 THR A O 1
ATOM 689 N N . ASP A 1 92 ? -14.144 -5.692 2.946 1.00 89.00 92 ASP A N 1
ATOM 690 C CA . ASP A 1 92 ? -15.208 -5.877 3.950 1.00 89.00 92 ASP A CA 1
ATOM 691 C C . ASP A 1 92 ? -14.602 -6.228 5.321 1.00 89.00 92 ASP A C 1
ATOM 693 O O . ASP A 1 92 ? -14.993 -5.655 6.339 1.00 89.00 92 ASP A O 1
ATOM 697 N N . ASP A 1 93 ? -13.585 -7.095 5.326 1.00 91.06 93 ASP A N 1
ATOM 698 C CA . ASP A 1 93 ? -13.127 -7.800 6.524 1.00 91.06 93 ASP A CA 1
ATOM 699 C C . ASP A 1 93 ? -11.668 -7.504 6.902 1.00 91.06 93 ASP A C 1
ATOM 701 O O . ASP A 1 93 ? -11.226 -7.908 7.977 1.00 91.06 93 ASP A O 1
ATOM 705 N N . GLU A 1 94 ? -10.902 -6.814 6.053 1.00 91.56 94 GLU A N 1
ATOM 706 C CA . GLU A 1 94 ? -9.449 -6.665 6.213 1.00 91.56 94 GLU A CA 1
ATOM 707 C C . GLU A 1 94 ? -8.960 -5.248 5.898 1.00 91.56 94 GLU A C 1
ATOM 709 O O . GLU A 1 94 ? -9.523 -4.545 5.053 1.00 91.56 94 GLU A O 1
ATOM 714 N N . TYR A 1 95 ? -7.858 -4.869 6.546 1.00 92.75 95 TYR A N 1
ATOM 715 C CA . TYR A 1 95 ? -6.987 -3.779 6.120 1.00 92.75 95 TYR A CA 1
ATOM 716 C C . TYR A 1 95 ? -5.646 -4.340 5.666 1.00 92.75 95 TYR A C 1
ATOM 718 O O . TYR A 1 95 ? -5.126 -5.289 6.261 1.00 92.75 95 TYR A O 1
ATOM 726 N N . VAL A 1 96 ? -5.063 -3.720 4.641 1.00 90.69 96 VAL A N 1
ATOM 727 C CA . VAL A 1 96 ? -3.751 -4.112 4.130 1.00 90.69 96 VAL A CA 1
ATOM 728 C C . VAL A 1 96 ? -2.861 -2.897 3.907 1.00 90.69 96 VAL A C 1
ATOM 730 O O . VAL A 1 96 ? -3.206 -1.972 3.166 1.00 90.69 96 VAL A O 1
ATOM 733 N N . VAL A 1 97 ? -1.692 -2.924 4.546 1.00 91.50 97 VAL A N 1
ATOM 734 C CA . VA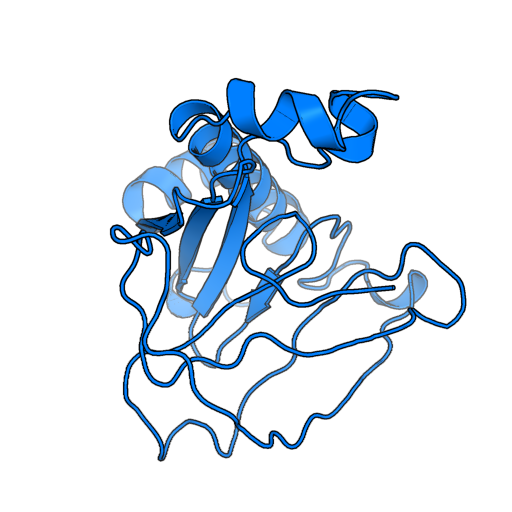L A 1 97 ? -0.636 -1.914 4.390 1.00 91.50 97 VAL A CA 1
ATOM 735 C C . VAL A 1 97 ? 0.435 -2.411 3.425 1.00 91.50 97 VAL A C 1
ATOM 737 O O . VAL A 1 97 ? 0.713 -3.607 3.381 1.00 91.50 97 VAL A O 1
ATOM 740 N N . HIS A 1 98 ? 1.081 -1.493 2.703 1.00 91.12 98 HIS A N 1
ATOM 741 C CA . HIS A 1 98 ? 2.140 -1.819 1.740 1.00 91.12 98 HIS A CA 1
ATOM 742 C C . HIS A 1 98 ? 3.464 -1.202 2.168 1.00 91.12 98 HIS A C 1
ATOM 744 O O . HIS A 1 98 ? 3.622 0.023 2.142 1.00 91.12 98 HIS A O 1
ATOM 750 N N . GLY A 1 99 ? 4.407 -2.052 2.551 1.00 92.25 99 GLY A N 1
ATOM 751 C CA . GLY A 1 99 ? 5.810 -1.714 2.714 1.00 92.25 99 GLY A CA 1
ATOM 752 C C . GLY A 1 99 ? 6.587 -1.887 1.416 1.00 92.25 99 GLY A C 1
ATOM 753 O O . GLY A 1 99 ? 6.296 -2.783 0.626 1.00 92.25 99 GLY A O 1
ATOM 754 N N . PHE A 1 100 ? 7.597 -1.049 1.219 1.00 93.19 100 PHE A N 1
ATOM 755 C CA . PHE A 1 100 ? 8.500 -1.107 0.075 1.00 93.19 100 PHE A CA 1
ATOM 756 C C . PHE A 1 100 ? 9.952 -1.003 0.532 1.00 93.19 100 PHE A C 1
ATOM 758 O O . PHE A 1 100 ? 10.221 -0.549 1.646 1.00 93.19 100 PHE A O 1
ATOM 765 N N . SER A 1 101 ? 10.897 -1.392 -0.327 1.00 96.56 101 SER A N 1
ATOM 766 C CA . SER A 1 101 ? 12.332 -1.242 -0.029 1.00 96.56 101 SER A CA 1
ATOM 767 C C . SER A 1 101 ? 12.659 0.192 0.417 1.00 96.56 101 SER A C 1
ATOM 769 O O . SER A 1 101 ? 13.427 0.389 1.357 1.00 96.56 101 SER A O 1
ATOM 771 N N . TYR A 1 102 ? 11.997 1.176 -0.197 1.00 90.38 102 TYR A N 1
ATOM 772 C CA . TYR A 1 102 ? 11.981 2.575 0.224 1.00 90.38 102 TYR A CA 1
ATOM 773 C C . TYR A 1 102 ? 10.544 3.111 0.244 1.00 90.38 102 TYR A C 1
ATOM 775 O O . TYR A 1 102 ? 9.802 2.954 -0.732 1.00 90.38 102 TYR A O 1
ATOM 783 N N . ALA A 1 103 ? 10.168 3.761 1.346 1.00 83.94 103 ALA A N 1
ATOM 784 C CA . ALA A 1 103 ? 8.826 4.279 1.608 1.00 83.94 103 ALA A CA 1
ATOM 785 C C . ALA A 1 103 ? 8.474 5.500 0.747 1.00 83.94 103 ALA A C 1
ATOM 787 O O . ALA A 1 103 ? 7.296 5.735 0.500 1.00 83.94 103 ALA A O 1
ATOM 788 N N . ASN A 1 104 ? 9.479 6.250 0.295 1.00 82.81 104 ASN A N 1
ATOM 789 C CA . ASN A 1 104 ? 9.421 7.227 -0.786 1.00 82.81 104 ASN A CA 1
ATOM 790 C C . ASN A 1 104 ? 10.774 7.224 -1.513 1.00 82.81 104 ASN A C 1
ATOM 792 O O . ASN A 1 104 ? 11.641 8.055 -1.250 1.00 82.81 104 ASN A O 1
ATOM 796 N N . TYR A 1 105 ? 10.979 6.272 -2.427 1.00 81.62 105 TYR A N 1
ATOM 797 C CA . TYR A 1 105 ? 12.289 6.079 -3.062 1.00 81.62 105 TYR A CA 1
ATOM 798 C C . TYR A 1 105 ? 12.799 7.319 -3.815 1.00 81.62 105 TYR A C 1
ATOM 800 O O . TYR A 1 105 ? 14.006 7.532 -3.860 1.00 81.62 105 TYR A O 1
ATOM 808 N N . LEU A 1 106 ? 11.907 8.148 -4.376 1.00 77.50 106 LEU A N 1
ATOM 809 C CA . LEU A 1 106 ? 12.287 9.378 -5.081 1.00 77.50 106 LEU A CA 1
ATOM 810 C C . LEU A 1 106 ? 12.935 10.397 -4.141 1.00 77.50 106 LEU A C 1
ATOM 812 O O . LEU A 1 106 ? 13.891 11.067 -4.520 1.00 77.50 106 LEU A O 1
ATOM 816 N N . GLU A 1 107 ? 12.418 10.510 -2.921 1.00 79.00 107 GLU A N 1
ATOM 817 C CA . GLU A 1 107 ? 12.965 11.403 -1.903 1.00 79.00 107 GLU A CA 1
ATOM 818 C C . GLU A 1 107 ? 14.176 10.775 -1.204 1.00 79.00 107 GLU A C 1
ATOM 820 O O . GLU A 1 107 ? 15.215 11.417 -1.068 1.00 79.00 107 GLU A O 1
ATOM 825 N N . GLU A 1 108 ? 14.071 9.504 -0.809 1.00 86.19 108 GLU A N 1
ATOM 826 C CA . GLU A 1 108 ? 15.094 8.808 -0.023 1.00 86.19 108 GLU A CA 1
ATOM 827 C C . GLU A 1 108 ? 16.381 8.523 -0.813 1.00 86.19 108 GLU A C 1
ATOM 829 O O . GLU A 1 108 ? 17.466 8.547 -0.232 1.00 86.19 108 GLU A O 1
ATOM 834 N N . LEU A 1 109 ? 16.282 8.271 -2.125 1.00 82.81 109 LEU A N 1
ATOM 835 C CA . LEU A 1 109 ? 17.438 8.027 -3.000 1.00 82.81 109 LEU A CA 1
ATOM 836 C C . LEU A 1 109 ? 17.872 9.274 -3.791 1.00 82.81 109 LEU A C 1
ATOM 838 O O . LEU A 1 109 ? 18.938 9.274 -4.405 1.00 82.81 109 LEU A O 1
ATOM 842 N N . GLY A 1 110 ? 17.080 10.348 -3.767 1.00 81.69 110 GLY A N 1
ATOM 843 C CA . GLY A 1 110 ? 17.422 11.629 -4.382 1.00 81.69 110 GLY A CA 1
ATOM 844 C C . GLY A 1 110 ? 17.444 11.615 -5.916 1.00 81.69 110 GLY A C 1
ATOM 845 O O . GLY A 1 110 ? 16.673 10.922 -6.575 1.00 81.69 110 GLY A O 1
ATOM 846 N N . GLU A 1 111 ? 18.321 12.425 -6.518 1.00 86.75 111 GLU A N 1
ATOM 847 C CA . GLU A 1 111 ? 18.299 12.712 -7.965 1.00 86.75 111 GLU A CA 1
ATOM 848 C C . GLU A 1 111 ? 18.445 11.467 -8.858 1.00 86.75 111 GLU A C 1
ATOM 850 O O . GLU A 1 111 ? 17.900 11.427 -9.963 1.00 86.75 111 GLU A O 1
ATOM 855 N N . THR A 1 112 ? 19.155 10.441 -8.385 1.00 89.88 112 THR A N 1
ATOM 856 C CA . THR A 1 112 ? 19.421 9.192 -9.114 1.00 89.88 112 THR A CA 1
ATOM 857 C C . THR A 1 112 ? 18.458 8.060 -8.754 1.00 89.88 112 THR A C 1
ATOM 859 O O . THR A 1 112 ? 18.612 6.949 -9.262 1.00 89.88 112 THR A O 1
ATOM 862 N N . ALA A 1 113 ? 17.411 8.336 -7.963 1.00 80.88 113 ALA A N 1
ATOM 863 C CA . ALA A 1 113 ? 16.465 7.349 -7.439 1.00 80.88 113 ALA A CA 1
ATOM 864 C C . ALA A 1 113 ? 15.932 6.355 -8.479 1.00 80.88 113 ALA A C 1
ATOM 866 O O . ALA A 1 113 ? 15.905 5.152 -8.236 1.00 80.88 113 ALA A O 1
ATOM 867 N N . GLN A 1 114 ? 15.545 6.846 -9.659 1.00 81.38 114 GLN A N 1
ATOM 868 C CA . GLN A 1 114 ? 14.964 6.027 -10.733 1.00 81.38 114 GLN A CA 1
ATOM 869 C C . GLN A 1 114 ? 15.943 5.008 -11.336 1.00 81.38 114 GLN A C 1
ATOM 871 O O . GLN A 1 114 ? 15.510 4.044 -11.959 1.00 81.38 114 GLN A O 1
ATOM 876 N N . GLN A 1 115 ? 17.250 5.214 -11.173 1.00 85.12 115 GLN A N 1
ATOM 877 C CA . GLN A 1 115 ? 18.281 4.261 -11.594 1.00 85.12 115 GLN A CA 1
ATOM 878 C C . GLN A 1 115 ? 18.702 3.386 -10.416 1.00 85.12 115 GLN A C 1
ATOM 880 O O . GLN A 1 115 ? 18.758 2.162 -10.529 1.00 85.12 115 GLN A O 1
ATOM 885 N N . ASP A 1 116 ? 18.949 4.022 -9.273 1.00 92.25 116 ASP A N 1
ATOM 886 C CA . ASP A 1 116 ? 19.515 3.381 -8.094 1.00 92.25 116 ASP A CA 1
ATOM 887 C C . ASP A 1 116 ? 18.585 2.330 -7.490 1.00 92.25 116 ASP A C 1
ATOM 889 O O . ASP A 1 116 ? 19.066 1.311 -6.989 1.00 92.25 116 ASP A O 1
ATOM 893 N N . ILE A 1 117 ? 17.266 2.525 -7.592 1.00 90.69 117 ILE A N 1
ATOM 894 C CA . ILE A 1 117 ? 16.269 1.625 -7.008 1.00 90.69 117 ILE A CA 1
ATOM 895 C C . ILE A 1 117 ? 16.412 0.172 -7.486 1.00 90.69 117 ILE A C 1
ATOM 897 O O . ILE A 1 117 ? 16.260 -0.751 -6.691 1.00 90.69 117 ILE A O 1
ATOM 901 N N . TYR A 1 118 ? 16.822 -0.049 -8.738 1.00 92.00 118 TYR A N 1
ATOM 902 C CA . TYR A 1 118 ? 17.039 -1.387 -9.306 1.00 92.00 118 TYR A CA 1
ATOM 903 C C . TYR A 1 118 ? 18.304 -2.089 -8.788 1.00 92.00 118 TYR A C 1
ATOM 905 O O . TYR A 1 118 ? 18.493 -3.280 -9.022 1.00 92.00 118 TYR A O 1
ATOM 913 N N . SER A 1 119 ? 19.185 -1.361 -8.099 1.00 95.81 119 SER A N 1
ATOM 914 C CA . SER A 1 119 ? 20.391 -1.906 -7.461 1.00 95.81 119 SER A CA 1
ATOM 915 C C . SER A 1 119 ? 20.286 -1.989 -5.936 1.00 95.81 119 SER A C 1
ATOM 917 O O . SER A 1 119 ? 21.184 -2.529 -5.290 1.00 95.81 119 SER A O 1
ATOM 919 N N . GLN A 1 120 ? 19.203 -1.454 -5.362 1.00 95.81 120 GLN A N 1
ATOM 920 C CA . GLN A 1 120 ? 19.009 -1.311 -3.916 1.00 95.81 120 GLN A CA 1
ATOM 921 C C . GLN A 1 120 ? 17.738 -2.003 -3.398 1.00 95.81 120 GLN A C 1
ATOM 923 O O . GLN A 1 120 ? 17.325 -1.782 -2.260 1.00 95.81 120 GLN A O 1
ATOM 928 N N . SER A 1 121 ? 17.128 -2.856 -4.217 1.00 96.56 121 SER A N 1
ATOM 929 C CA . SER A 1 121 ? 15.964 -3.667 -3.865 1.00 96.56 121 SER A CA 1
ATOM 930 C C . SER A 1 121 ? 16.240 -4.569 -2.659 1.00 96.56 121 SER A C 1
ATOM 932 O O . SER A 1 121 ? 17.285 -5.221 -2.588 1.00 96.56 121 SER A O 1
ATOM 934 N N . SER A 1 122 ? 15.311 -4.640 -1.701 1.00 98.31 122 SER A N 1
ATOM 935 C CA . SER A 1 122 ? 15.476 -5.485 -0.514 1.00 98.31 122 SER A CA 1
ATOM 936 C C . SER A 1 122 ? 14.147 -5.844 0.151 1.00 98.31 122 SER A C 1
ATOM 938 O O . SER A 1 122 ? 13.408 -4.974 0.611 1.00 98.31 122 SER A O 1
ATOM 940 N N . ILE A 1 123 ? 13.898 -7.151 0.296 1.00 97.94 123 ILE A N 1
ATOM 941 C CA . ILE A 1 123 ? 12.767 -7.673 1.081 1.00 97.94 123 ILE A CA 1
ATOM 942 C C . ILE A 1 123 ? 12.907 -7.265 2.552 1.00 97.94 123 ILE A C 1
ATOM 944 O O . ILE A 1 123 ? 11.911 -6.939 3.190 1.00 97.94 123 ILE A O 1
ATOM 948 N N . ASP A 1 124 ? 14.126 -7.228 3.094 1.00 98.69 124 ASP A N 1
ATOM 949 C CA . ASP A 1 124 ? 14.355 -6.857 4.495 1.00 98.69 124 ASP A CA 1
ATOM 950 C C . ASP A 1 124 ? 13.973 -5.393 4.755 1.00 98.69 124 ASP A C 1
ATOM 952 O O . ASP A 1 124 ? 13.352 -5.067 5.772 1.00 98.69 124 ASP A O 1
ATOM 956 N N . LEU A 1 125 ? 14.315 -4.498 3.819 1.00 98.44 125 LEU A N 1
ATOM 957 C CA . LEU A 1 125 ? 13.899 -3.098 3.890 1.00 98.44 125 LEU A CA 1
ATOM 958 C C . LEU A 1 125 ? 12.379 -2.963 3.737 1.00 98.44 125 LEU A C 1
ATOM 960 O O . LEU A 1 125 ? 11.764 -2.255 4.536 1.00 98.44 125 LEU A O 1
ATOM 964 N N . ALA A 1 126 ? 11.779 -3.698 2.796 1.00 97.31 126 ALA A N 1
ATOM 965 C CA . ALA A 1 126 ? 10.335 -3.717 2.578 1.00 97.31 126 ALA A CA 1
ATOM 966 C C . ALA A 1 126 ? 9.552 -4.222 3.793 1.00 97.31 126 ALA A C 1
ATOM 968 O O . ALA A 1 126 ? 8.572 -3.601 4.200 1.00 97.31 126 ALA A O 1
ATOM 969 N N . MET A 1 127 ? 10.027 -5.285 4.442 1.00 98.62 127 MET A N 1
ATOM 970 C CA . MET A 1 127 ? 9.449 -5.801 5.680 1.00 98.62 127 MET A CA 1
ATOM 971 C C . MET A 1 127 ? 9.546 -4.775 6.814 1.00 98.62 127 MET A C 1
ATOM 973 O O . MET A 1 127 ? 8.592 -4.568 7.564 1.00 98.62 127 MET A O 1
ATOM 977 N N . ARG A 1 128 ? 10.684 -4.079 6.933 1.00 98.69 128 ARG A N 1
ATOM 978 C CA . ARG A 1 128 ? 10.862 -3.015 7.930 1.00 98.69 128 ARG A CA 1
ATOM 979 C C . ARG A 1 128 ? 9.916 -1.838 7.689 1.00 98.69 128 ARG A C 1
ATOM 981 O O . ARG A 1 128 ? 9.443 -1.235 8.652 1.00 98.69 128 ARG A O 1
ATOM 988 N N . ASP A 1 129 ? 9.658 -1.493 6.435 1.00 98.38 129 ASP A N 1
ATOM 989 C CA . ASP A 1 129 ? 8.689 -0.461 6.075 1.00 98.38 129 ASP A CA 1
ATOM 990 C C . ASP A 1 129 ? 7.243 -0.910 6.353 1.00 98.38 129 ASP A C 1
ATOM 992 O O . ASP A 1 129 ? 6.492 -0.188 7.008 1.00 98.38 129 ASP A O 1
ATOM 996 N N . ALA A 1 130 ? 6.878 -2.144 5.987 1.00 97.38 130 ALA A N 1
ATOM 997 C CA . ALA A 1 130 ? 5.570 -2.727 6.301 1.00 97.38 130 ALA A CA 1
ATOM 998 C C . ALA A 1 130 ? 5.306 -2.743 7.817 1.00 97.38 130 ALA A C 1
ATOM 1000 O O . ALA A 1 130 ? 4.228 -2.350 8.263 1.00 97.38 130 ALA A O 1
ATOM 1001 N N . PHE A 1 131 ? 6.316 -3.102 8.618 1.00 98.75 131 PHE A N 1
ATOM 1002 C CA . PHE A 1 131 ? 6.280 -2.999 10.079 1.00 98.75 131 PHE A CA 1
ATOM 1003 C C . PHE A 1 131 ? 5.973 -1.570 10.548 1.00 98.75 131 PHE A C 1
ATOM 1005 O O . PHE A 1 131 ? 5.068 -1.365 11.355 1.00 98.75 131 PHE A O 1
ATOM 1012 N N . ARG A 1 132 ? 6.697 -0.562 10.040 1.00 98.69 132 ARG A N 1
ATOM 1013 C CA . ARG A 1 132 ? 6.497 0.846 10.435 1.00 98.69 132 ARG A CA 1
ATOM 1014 C C . ARG A 1 132 ? 5.094 1.332 10.093 1.00 98.69 132 ARG A C 1
ATOM 1016 O O . ARG A 1 132 ? 4.492 2.031 10.906 1.00 98.69 132 ARG A O 1
ATOM 1023 N N . LYS A 1 133 ? 4.581 0.950 8.924 1.00 97.88 133 LYS A N 1
ATOM 1024 C CA . LYS A 1 133 ? 3.251 1.331 8.438 1.00 97.88 133 LYS A CA 1
ATOM 1025 C C . LYS A 1 133 ? 2.138 0.640 9.217 1.00 97.88 133 LYS A C 1
ATOM 1027 O O . LYS A 1 133 ? 1.212 1.324 9.637 1.00 97.88 133 LYS A O 1
ATOM 1032 N N . MET A 1 134 ? 2.260 -0.657 9.505 1.00 98.50 134 MET A N 1
ATOM 1033 C CA . MET A 1 134 ? 1.306 -1.365 10.368 1.00 98.50 134 MET A CA 1
ATOM 1034 C C . MET A 1 134 ? 1.324 -0.804 11.794 1.00 98.50 134 MET A C 1
ATOM 1036 O O . MET A 1 134 ? 0.273 -0.539 12.369 1.00 98.50 134 MET A O 1
ATOM 1040 N N . ARG A 1 135 ? 2.514 -0.537 12.350 1.00 98.62 135 ARG A N 1
ATOM 1041 C CA . ARG A 1 135 ? 2.655 0.127 13.654 1.00 98.62 135 ARG A CA 1
ATOM 1042 C C . ARG A 1 135 ? 1.958 1.486 13.656 1.00 98.62 135 ARG A C 1
ATOM 1044 O O . ARG A 1 135 ? 1.190 1.761 14.566 1.00 98.62 135 ARG A O 1
ATOM 1051 N N . HIS A 1 136 ? 2.200 2.304 12.630 1.00 97.94 136 HIS A N 1
ATOM 1052 C CA . HIS A 1 136 ? 1.522 3.588 12.450 1.00 97.94 136 HIS A CA 1
ATOM 1053 C C . HIS A 1 136 ? 0.001 3.418 12.411 1.00 97.94 136 HIS A C 1
ATOM 1055 O O . HIS A 1 136 ? -0.696 4.060 13.180 1.00 97.94 136 HIS A O 1
ATOM 1061 N N . PHE A 1 137 ? -0.510 2.519 11.566 1.00 96.94 137 PHE A N 1
ATOM 1062 C CA . PHE A 1 137 ? -1.945 2.266 11.441 1.00 96.94 137 PHE A CA 1
ATOM 1063 C C . PHE A 1 137 ? -2.579 1.919 12.794 1.00 96.94 137 PHE A C 1
ATOM 1065 O O . PHE A 1 137 ? -3.557 2.545 13.200 1.00 96.94 137 PHE A O 1
ATOM 1072 N N . LEU A 1 138 ? -1.989 0.967 13.518 1.00 97.69 138 LEU A N 1
ATOM 1073 C CA . LEU A 1 138 ? -2.485 0.509 14.814 1.00 97.69 138 LEU A CA 1
ATOM 1074 C C . LEU A 1 138 ? -2.419 1.592 15.896 1.00 97.69 138 LEU A C 1
ATOM 1076 O O . LEU A 1 138 ? -3.356 1.744 16.677 1.00 97.69 138 LEU A O 1
ATOM 1080 N N . MET A 1 139 ? -1.331 2.356 15.952 1.00 97.75 139 MET A N 1
ATOM 1081 C CA . MET A 1 139 ? -1.181 3.397 16.967 1.00 97.75 139 MET A CA 1
ATOM 1082 C C . MET A 1 139 ? -2.084 4.597 16.690 1.00 97.75 139 MET A C 1
ATOM 1084 O O . MET A 1 139 ? -2.805 5.044 17.578 1.00 97.75 139 MET A O 1
ATOM 1088 N N . THR A 1 140 ? -2.064 5.100 15.456 1.00 96.44 140 THR A N 1
ATOM 1089 C CA . THR A 1 140 ? -2.766 6.328 15.075 1.00 96.44 140 THR A CA 1
ATOM 1090 C C . THR A 1 140 ? -4.272 6.101 15.000 1.00 96.44 140 THR A C 1
ATOM 1092 O O . THR A 1 140 ? -5.036 6.866 15.572 1.00 96.44 140 THR A O 1
ATOM 1095 N N . THR A 1 141 ? -4.714 5.021 14.348 1.00 95.00 141 THR A N 1
ATOM 1096 C CA . THR A 1 141 ? -6.142 4.842 14.026 1.00 95.00 141 THR A CA 1
ATOM 1097 C C . THR A 1 141 ? -6.882 3.922 14.995 1.00 95.00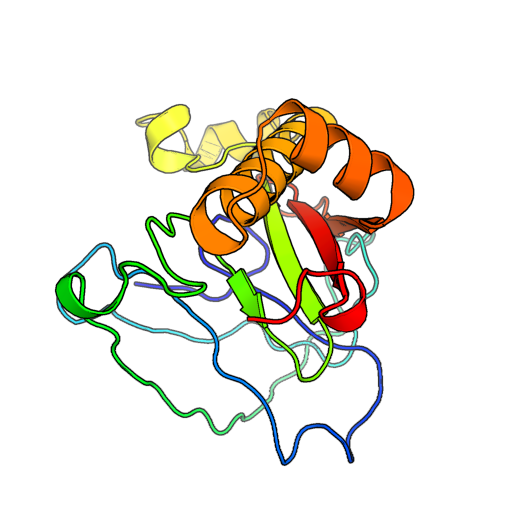 141 THR A C 1
ATOM 1099 O O . THR A 1 141 ? -8.102 4.002 15.097 1.00 95.00 141 THR A O 1
ATOM 1102 N N . GLN A 1 142 ? -6.163 3.045 15.709 1.00 95.25 142 GLN A N 1
ATOM 1103 C CA . GLN A 1 142 ? -6.752 2.076 16.649 1.00 95.25 142 GLN A CA 1
ATOM 1104 C C . GLN A 1 142 ? -6.425 2.399 18.115 1.00 95.25 142 GLN A C 1
ATOM 1106 O O . GLN A 1 142 ? -6.829 1.667 19.016 1.00 95.25 142 GLN A O 1
ATOM 1111 N N . GLY A 1 143 ? -5.698 3.496 18.366 1.00 94.56 143 GLY A N 1
ATOM 1112 C CA . GLY A 1 143 ? -5.396 3.997 19.708 1.00 94.56 143 GLY A CA 1
ATOM 1113 C C . GLY A 1 143 ? -4.486 3.094 20.542 1.00 94.56 143 GLY A C 1
ATOM 1114 O O . GLY A 1 143 ? -4.472 3.222 21.766 1.00 94.56 143 GLY A O 1
ATOM 1115 N N . LEU A 1 144 ? -3.749 2.174 19.911 1.00 96.88 144 LEU A N 1
ATOM 1116 C CA . LEU A 1 144 ? -2.835 1.274 20.612 1.00 96.88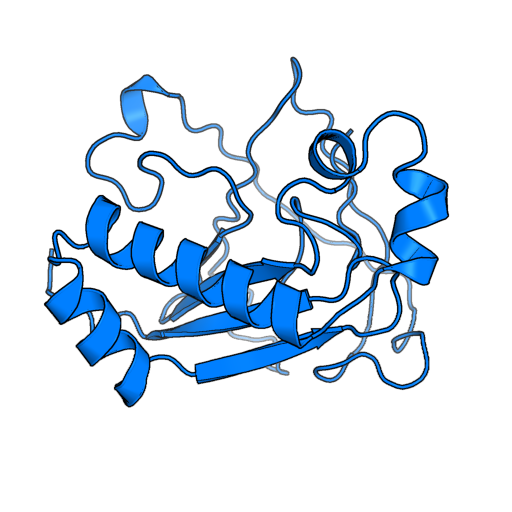 144 LEU A CA 1
ATOM 1117 C C . LEU A 1 144 ? -1.527 1.984 20.982 1.00 96.88 144 LEU A C 1
ATOM 1119 O O . LEU A 1 144 ? -1.009 2.818 20.240 1.00 96.88 144 LEU A O 1
ATOM 1123 N N . SER A 1 145 ? -0.938 1.608 22.114 1.00 98.12 145 SER A N 1
ATOM 1124 C CA . SER A 1 145 ? 0.459 1.939 22.403 1.00 98.12 145 SER A CA 1
ATOM 1125 C C . SER A 1 145 ? 1.414 1.189 21.465 1.00 98.12 145 SER A C 1
ATOM 1127 O O . SER A 1 145 ? 1.039 0.222 20.800 1.00 98.12 145 SER A O 1
ATOM 1129 N N . GLU A 1 146 ? 2.681 1.609 21.420 1.00 98.44 146 GLU A N 1
ATOM 1130 C CA . GLU A 1 146 ? 3.693 0.928 20.602 1.00 98.44 146 GLU A CA 1
ATOM 1131 C C . GLU A 1 146 ? 3.880 -0.541 21.021 1.00 98.44 146 GLU A C 1
ATOM 1133 O O . GLU A 1 146 ? 3.917 -1.420 20.160 1.00 98.44 146 GLU A O 1
ATOM 1138 N N . ASP A 1 147 ? 3.921 -0.822 22.327 1.00 98.56 147 ASP A N 1
ATOM 1139 C CA . ASP A 1 147 ? 4.065 -2.186 22.850 1.00 98.56 147 ASP A CA 1
A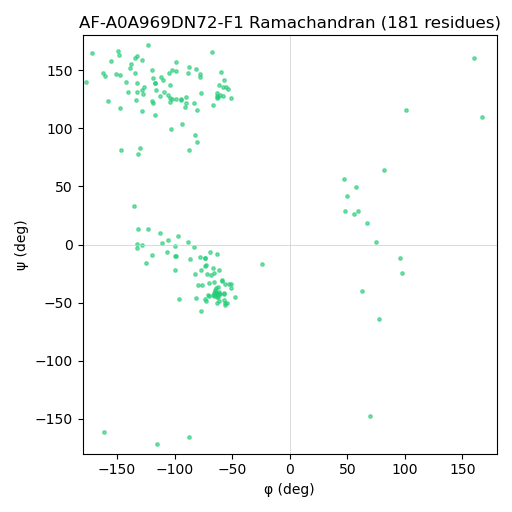TOM 1140 C C . ASP A 1 147 ? 2.860 -3.069 22.477 1.00 98.56 147 ASP A C 1
ATOM 1142 O O . ASP A 1 147 ? 3.032 -4.221 22.067 1.00 98.56 147 ASP A O 1
ATOM 1146 N N . GLU A 1 148 ? 1.639 -2.529 22.560 1.00 98.19 148 GLU A N 1
ATOM 1147 C CA . GLU A 1 148 ? 0.413 -3.224 22.143 1.00 98.19 148 GLU A CA 1
ATOM 1148 C C . GLU A 1 148 ? 0.391 -3.473 20.635 1.00 98.19 148 GLU A C 1
ATOM 1150 O O . GLU A 1 148 ? 0.083 -4.584 20.206 1.00 98.19 148 GLU A O 1
ATOM 1155 N N . ALA A 1 149 ? 0.768 -2.478 19.826 1.00 98.25 149 ALA A N 1
ATOM 1156 C CA . ALA A 1 149 ? 0.822 -2.606 18.375 1.00 98.25 149 ALA A CA 1
ATOM 1157 C C . ALA A 1 149 ? 1.833 -3.677 17.940 1.00 98.25 149 ALA A C 1
ATOM 1159 O O . ALA A 1 149 ? 1.515 -4.520 17.101 1.00 98.25 149 ALA A O 1
ATOM 1160 N N . ILE A 1 150 ? 3.036 -3.681 18.530 1.00 98.56 150 ILE A N 1
ATOM 1161 C CA . ILE A 1 150 ? 4.072 -4.688 18.258 1.00 98.56 150 ILE A CA 1
ATOM 1162 C C . ILE A 1 150 ? 3.592 -6.076 18.684 1.00 98.56 150 ILE A C 1
ATOM 1164 O O . ILE A 1 150 ? 3.748 -7.041 17.931 1.00 98.56 150 ILE A O 1
ATOM 1168 N N . SER A 1 151 ? 2.992 -6.188 19.872 1.00 98.38 151 SER A N 1
ATOM 1169 C CA . SER A 1 151 ? 2.471 -7.462 20.363 1.00 98.38 151 SER A CA 1
ATOM 1170 C C . SER A 1 151 ? 1.374 -8.004 19.448 1.00 98.38 151 SER A C 1
ATOM 1172 O O . SER A 1 151 ? 1.461 -9.162 19.040 1.00 98.38 151 SER A O 1
ATOM 1174 N N . LEU A 1 152 ? 0.396 -7.171 19.079 1.00 98.06 152 LEU A N 1
ATOM 1175 C CA . LEU A 1 152 ? -0.720 -7.552 18.220 1.00 98.06 152 LEU A CA 1
ATOM 1176 C C . LEU A 1 152 ? -0.241 -7.963 16.827 1.00 98.06 152 LEU A C 1
ATOM 1178 O O . LEU A 1 152 ? -0.584 -9.049 16.363 1.00 98.06 152 LEU A O 1
ATOM 1182 N N . MET A 1 153 ? 0.596 -7.149 16.172 1.00 98.12 153 MET A N 1
ATOM 1183 C CA . MET A 1 153 ? 1.046 -7.473 14.815 1.00 98.12 153 MET A CA 1
ATOM 1184 C C . MET A 1 153 ? 1.916 -8.729 14.754 1.00 98.12 153 MET A C 1
ATOM 1186 O O . MET A 1 153 ? 1.964 -9.392 13.729 1.00 98.12 153 MET A O 1
ATOM 1190 N N . SER A 1 154 ? 2.571 -9.097 15.855 1.00 98.25 154 SER A N 1
ATOM 1191 C CA . SER A 1 154 ? 3.375 -10.321 15.908 1.00 98.25 154 SER A CA 1
ATOM 1192 C C . SER A 1 154 ? 2.531 -11.601 15.935 1.00 98.25 154 SER A C 1
ATOM 1194 O O . SER A 1 154 ? 3.070 -12.680 15.699 1.00 98.25 154 SER A O 1
ATOM 1196 N N . VAL A 1 155 ? 1.238 -11.511 16.272 1.00 98.00 155 VAL A N 1
ATOM 1197 C CA . VAL A 1 155 ? 0.360 -12.682 16.463 1.00 98.00 155 VAL A CA 1
ATOM 1198 C C . VAL A 1 155 ? -0.912 -12.659 15.617 1.00 98.00 155 VAL A C 1
ATOM 1200 O O . VAL A 1 155 ? -1.563 -13.693 15.498 1.00 98.00 155 VAL A O 1
ATOM 1203 N N . ALA A 1 156 ? -1.281 -11.502 15.064 1.00 97.81 156 ALA A N 1
ATOM 1204 C CA . ALA A 1 156 ? -2.542 -11.300 14.350 1.00 97.81 156 ALA A CA 1
ATOM 1205 C C . ALA A 1 156 ? -2.393 -10.580 12.998 1.00 97.81 156 ALA A C 1
ATOM 1207 O O . ALA A 1 156 ? -3.404 -10.342 12.339 1.00 97.81 156 ALA A O 1
ATOM 1208 N N . VAL A 1 157 ? -1.168 -10.224 12.591 1.00 98.44 157 VAL A N 1
ATOM 1209 C CA . VAL A 1 157 ? -0.891 -9.668 11.260 1.00 98.44 157 VAL A CA 1
ATOM 1210 C C . VAL A 1 157 ? -0.063 -10.663 10.466 1.00 98.44 157 VAL A C 1
ATOM 1212 O O . VAL A 1 157 ? 1.000 -11.089 10.915 1.00 98.44 157 VAL A O 1
ATOM 1215 N N . ASP A 1 158 ? -0.533 -10.980 9.265 1.00 98.25 158 ASP A N 1
ATOM 1216 C CA . ASP A 1 158 ? 0.213 -11.788 8.308 1.00 98.25 158 ASP A CA 1
ATOM 1217 C C . ASP A 1 158 ? 0.978 -10.866 7.356 1.00 98.25 158 ASP A C 1
ATOM 1219 O O . ASP A 1 158 ? 0.393 -9.988 6.716 1.00 98.25 158 ASP A O 1
ATOM 1223 N N . PHE A 1 159 ? 2.295 -11.059 7.265 1.00 97.81 159 PHE A N 1
ATOM 1224 C CA . PHE A 1 159 ? 3.146 -10.337 6.321 1.00 97.81 159 PHE A CA 1
ATOM 1225 C C . PHE A 1 159 ? 3.522 -11.238 5.143 1.00 97.81 159 PHE A C 1
ATOM 1227 O O . PHE A 1 159 ? 4.055 -12.332 5.339 1.00 97.81 159 PHE A O 1
ATOM 1234 N N . GLY A 1 160 ? 3.265 -10.762 3.926 1.00 90.25 160 GLY A N 1
ATOM 1235 C CA . GLY A 1 160 ? 3.498 -11.481 2.675 1.00 90.25 160 GLY A CA 1
ATOM 1236 C C . GLY A 1 160 ? 4.306 -10.660 1.673 1.00 90.25 160 GLY A C 1
ATOM 1237 O O . GLY A 1 160 ? 4.382 -9.436 1.760 1.00 90.25 160 GLY A O 1
ATOM 1238 N N . VAL A 1 161 ? 4.943 -11.330 0.713 1.00 94.62 161 VAL A N 1
ATOM 1239 C CA . VAL A 1 161 ? 5.707 -10.665 -0.355 1.00 94.62 161 VAL A CA 1
ATOM 1240 C C . VAL A 1 161 ? 4.747 -10.252 -1.464 1.00 94.62 161 VAL A C 1
ATOM 1242 O O . VAL A 1 161 ? 4.093 -11.104 -2.052 1.00 94.62 161 VAL A O 1
ATOM 1245 N N . THR A 1 162 ? 4.683 -8.962 -1.786 1.00 89.12 162 THR A N 1
ATOM 1246 C CA . THR A 1 162 ? 3.818 -8.463 -2.866 1.00 89.12 162 THR A CA 1
ATOM 1247 C C . THR A 1 162 ? 4.445 -8.750 -4.228 1.00 89.12 162 THR A C 1
ATOM 1249 O O . THR A 1 162 ? 3.858 -9.457 -5.043 1.00 89.12 162 THR A O 1
ATOM 1252 N N . GLN A 1 163 ? 5.669 -8.261 -4.439 1.00 91.81 163 GLN A N 1
ATOM 1253 C CA . GLN A 1 163 ? 6.466 -8.467 -5.651 1.00 91.81 163 GLN A CA 1
ATOM 1254 C C . GLN A 1 163 ? 7.958 -8.319 -5.348 1.00 91.81 163 GLN A C 1
ATOM 1256 O O . GLN A 1 163 ? 8.336 -7.689 -4.351 1.00 91.81 163 GLN A O 1
ATOM 1261 N N . ILE A 1 164 ? 8.795 -8.909 -6.207 1.00 95.62 164 ILE A N 1
ATOM 1262 C CA . ILE A 1 164 ? 10.262 -8.793 -6.152 1.00 95.62 164 ILE A CA 1
ATOM 1263 C C . ILE A 1 164 ? 10.896 -8.528 -7.525 1.00 95.62 164 ILE A C 1
ATOM 1265 O O . ILE A 1 164 ? 12.000 -9.001 -7.809 1.00 95.62 164 ILE A O 1
ATOM 1269 N N . VAL A 1 165 ? 10.207 -7.800 -8.404 1.00 93.12 165 VAL A N 1
ATOM 1270 C CA . VAL A 1 165 ? 10.607 -7.683 -9.823 1.00 93.12 165 VAL A CA 1
ATOM 1271 C C . VAL A 1 165 ? 10.716 -6.245 -10.341 1.00 93.12 165 VAL A C 1
ATOM 1273 O O . VAL A 1 165 ? 11.238 -6.020 -11.430 1.00 93.12 165 VAL A O 1
ATOM 1276 N N . ASP A 1 166 ? 10.433 -5.269 -9.479 1.00 88.56 166 ASP A N 1
ATOM 1277 C CA . ASP A 1 166 ? 10.126 -3.886 -9.880 1.00 88.56 166 ASP A CA 1
ATOM 1278 C C . ASP A 1 166 ? 11.157 -2.826 -9.491 1.00 88.56 166 ASP A C 1
ATOM 1280 O O . ASP A 1 166 ? 10.911 -1.618 -9.522 1.00 88.56 166 ASP A O 1
ATOM 1284 N N . GLY A 1 167 ? 12.314 -3.262 -9.008 1.00 94.38 167 GLY A N 1
ATOM 1285 C CA . GLY A 1 167 ? 13.260 -2.383 -8.331 1.00 94.38 167 GLY A CA 1
ATOM 1286 C C . GLY A 1 167 ? 12.822 -2.074 -6.898 1.00 94.38 167 GLY A C 1
ATOM 1287 O O . GLY A 1 167 ? 13.501 -2.493 -5.964 1.00 94.38 167 GLY A O 1
ATOM 1288 N N . ASN A 1 168 ? 11.697 -1.392 -6.667 1.00 92.31 168 ASN A N 1
ATOM 1289 C CA . ASN A 1 168 ? 11.233 -1.126 -5.298 1.00 92.31 168 ASN A CA 1
ATOM 1290 C C . ASN A 1 168 ? 10.370 -2.288 -4.787 1.00 92.31 168 ASN A C 1
ATOM 1292 O O . ASN A 1 168 ? 9.148 -2.232 -4.852 1.00 92.31 168 ASN A O 1
ATOM 1296 N N . TRP A 1 169 ? 11.004 -3.363 -4.315 1.00 96.38 169 TRP A N 1
ATOM 1297 C CA . TRP A 1 169 ? 10.295 -4.576 -3.881 1.00 96.38 169 TRP A CA 1
ATOM 1298 C C . TRP A 1 169 ? 9.311 -4.315 -2.744 1.00 96.38 169 TRP A C 1
ATOM 1300 O O . TRP A 1 169 ? 9.576 -3.460 -1.894 1.00 96.38 169 TRP A O 1
ATOM 1310 N N . GLY A 1 170 ? 8.220 -5.086 -2.717 1.00 93.06 170 GLY A N 1
ATOM 1311 C CA . GLY A 1 170 ? 7.075 -4.860 -1.837 1.00 93.06 170 GLY A CA 1
ATOM 1312 C C . GLY A 1 170 ? 6.781 -6.004 -0.864 1.00 93.06 170 GLY A C 1
ATOM 1313 O O . GLY A 1 170 ? 6.878 -7.183 -1.208 1.00 93.06 170 GLY A O 1
ATOM 1314 N N . VAL A 1 171 ? 6.350 -5.643 0.344 1.00 95.50 171 VAL A N 1
ATOM 1315 C CA . VAL A 1 171 ? 5.792 -6.536 1.372 1.00 95.50 171 VAL A CA 1
ATOM 1316 C C . VAL A 1 171 ? 4.464 -5.952 1.834 1.00 95.50 171 VAL A C 1
ATOM 1318 O O . VAL A 1 171 ? 4.391 -4.767 2.147 1.00 95.50 171 VAL A O 1
ATOM 1321 N N . HIS A 1 172 ? 3.416 -6.760 1.919 1.00 97.00 172 HIS A N 1
ATOM 1322 C CA . HIS A 1 172 ? 2.128 -6.339 2.462 1.00 97.00 172 HIS A CA 1
ATOM 1323 C C . HIS A 1 172 ? 1.906 -6.910 3.864 1.00 97.00 172 HIS A C 1
ATOM 1325 O O . HIS A 1 172 ? 2.379 -8.000 4.172 1.00 97.00 172 HIS A O 1
ATOM 1331 N N . GLY A 1 173 ? 1.196 -6.171 4.717 1.00 95.06 173 GLY A N 1
ATOM 1332 C CA . GLY A 1 173 ? 0.748 -6.635 6.032 1.00 95.06 173 GLY A CA 1
ATOM 1333 C C . GLY A 1 173 ? -0.773 -6.625 6.107 1.00 95.06 173 GLY A C 1
ATOM 1334 O O . GLY A 1 173 ? -1.370 -5.565 5.922 1.00 95.06 173 GLY A O 1
ATOM 1335 N N . VAL A 1 174 ? -1.385 -7.779 6.373 1.00 95.94 174 VAL A N 1
ATOM 1336 C CA . VAL A 1 174 ? -2.843 -7.977 6.414 1.00 95.94 174 VAL A CA 1
ATOM 1337 C C . VAL A 1 174 ? -3.311 -8.101 7.857 1.00 95.94 174 VAL A C 1
ATOM 1339 O O . VAL A 1 174 ? -2.791 -8.925 8.608 1.00 95.94 174 VAL A O 1
ATOM 1342 N N . ILE A 1 175 ? -4.318 -7.316 8.237 1.00 96.88 175 ILE A N 1
ATOM 1343 C CA . ILE A 1 175 ? -5.002 -7.439 9.525 1.00 96.88 175 ILE A CA 1
ATOM 1344 C C . ILE A 1 175 ? -6.507 -7.555 9.318 1.00 96.88 175 ILE A C 1
ATOM 1346 O O . ILE A 1 175 ? -7.099 -6.804 8.542 1.00 96.88 175 ILE A O 1
ATOM 1350 N N . LYS A 1 176 ? -7.142 -8.480 10.038 1.00 96.50 176 LYS A N 1
ATOM 1351 C CA . LYS A 1 176 ? -8.600 -8.606 10.034 1.00 96.50 176 LYS A CA 1
ATOM 1352 C C . LYS A 1 176 ? -9.245 -7.537 10.908 1.00 96.50 176 LYS A C 1
ATOM 1354 O O . LYS A 1 176 ? -8.739 -7.194 11.971 1.00 96.50 176 LYS A O 1
ATOM 1359 N N . LYS A 1 177 ? -10.400 -7.028 10.494 1.00 95.75 177 LYS A N 1
ATOM 1360 C CA . LYS A 1 177 ? -11.145 -6.024 11.264 1.00 95.75 177 LYS A CA 1
ATOM 1361 C C . LYS A 1 177 ? -11.715 -6.585 12.566 1.00 95.75 177 LYS A C 1
ATOM 1363 O O . LYS A 1 177 ? -11.897 -5.835 13.514 1.00 95.75 177 LYS A O 1
ATOM 1368 N N . ASP A 1 178 ? -11.975 -7.889 12.630 1.00 95.50 178 ASP A N 1
ATOM 1369 C CA . ASP A 1 178 ? -12.558 -8.550 13.803 1.00 95.50 178 ASP A CA 1
ATOM 1370 C C . ASP A 1 178 ? -11.585 -8.714 14.984 1.00 95.50 178 ASP A C 1
ATOM 1372 O O . ASP A 1 178 ? -12.034 -8.906 16.115 1.00 95.50 178 ASP A O 1
ATOM 1376 N N . VAL A 1 179 ? -10.271 -8.609 14.747 1.00 94.75 179 VAL A N 1
ATOM 1377 C CA . VAL A 1 179 ? -9.256 -8.598 15.813 1.00 94.75 179 VAL A CA 1
ATOM 1378 C C . VAL A 1 179 ? -9.005 -7.201 16.381 1.00 94.75 179 VAL A C 1
ATOM 1380 O O . VAL A 1 179 ? -8.342 -7.074 17.411 1.00 94.75 179 VAL A O 1
ATOM 1383 N N . LEU A 1 180 ? -9.510 -6.158 15.718 1.00 91.81 180 LEU A N 1
ATOM 1384 C CA . LEU A 1 180 ? -9.367 -4.779 16.166 1.00 91.81 180 LEU A CA 1
ATOM 1385 C C . LEU A 1 180 ? -10.411 -4.447 17.244 1.00 91.81 180 LEU A C 1
ATOM 1387 O O . LEU A 1 180 ? -11.505 -5.023 17.253 1.00 91.81 180 LEU A O 1
ATOM 1391 N N . PRO A 1 181 ? -10.101 -3.520 18.168 1.00 75.44 181 PRO A N 1
ATOM 1392 C CA . PRO A 1 181 ? -11.085 -3.027 19.120 1.00 75.44 181 PRO A CA 1
ATOM 1393 C C . PRO A 1 181 ? -12.309 -2.493 18.370 1.00 75.44 181 PRO A C 1
ATOM 1395 O O . PRO A 1 181 ? -12.177 -1.788 17.372 1.00 75.44 181 PRO A O 1
ATOM 1398 N N . SER A 1 182 ? -13.511 -2.826 18.839 1.00 64.44 182 SER A N 1
ATOM 1399 C CA . SER A 1 182 ? -14.727 -2.230 18.284 1.00 64.44 182 SER A CA 1
ATOM 1400 C C . SER A 1 182 ? -14.705 -0.718 18.528 1.00 64.44 182 SER A C 1
ATOM 1402 O O . SER A 1 182 ? -14.513 -0.300 19.672 1.00 64.44 182 SER A O 1
ATOM 1404 N N . ALA A 1 183 ? -14.888 0.064 17.461 1.00 54.19 183 ALA A N 1
ATOM 1405 C CA . ALA A 1 183 ? -15.077 1.514 17.531 1.00 54.19 183 ALA A CA 1
ATOM 1406 C C . ALA A 1 183 ? -16.375 1.893 18.266 1.00 54.19 183 ALA A C 1
ATOM 1408 O O . ALA A 1 183 ? -17.376 1.146 18.136 1.00 54.19 183 ALA A O 1
#

Mean predicted aligned error: 7.7 Å

Foldseek 3Di:
DQEADPAAFRYDDDDDDDPVQVPPDWDWDDDQPDPPSPDDYDFDAPDADFANPVQHHRTDDDDDDDDDDDDDQVRQALALNNVDDGTWTDDPWKIKGKFWLDNHQCVVVDPCSVPCLLVSGDPVSRVVRQLVNQLCSCCRHQVDDSVRSVVCQVPFKDKTWRHRNHSTTMIMIMGTPVSGPDD